Protein AF-A0A9D6UQK1-F1 (afdb_monomer)

Structure (mmCIF, N/CA/C/O backbone):
data_AF-A0A9D6UQK1-F1
#
_entry.id   AF-A0A9D6UQK1-F1
#
loop_
_atom_site.group_PDB
_atom_site.id
_atom_site.type_symbol
_atom_site.label_atom_id
_atom_site.label_alt_id
_atom_site.label_comp_id
_atom_site.label_asym_id
_atom_site.label_entity_id
_atom_site.label_seq_id
_atom_site.pdbx_PDB_ins_code
_atom_site.Cartn_x
_atom_site.Cartn_y
_atom_site.Cartn_z
_atom_site.occupancy
_atom_site.B_iso_or_equiv
_atom_site.auth_seq_id
_atom_site.auth_comp_id
_atom_site.auth_asym_id
_atom_site.auth_atom_id
_atom_site.pdbx_PDB_model_num
ATOM 1 N N . VAL A 1 1 ? -1.813 -15.113 12.990 1.00 77.75 1 VAL A N 1
ATOM 2 C CA . VAL A 1 1 ? -0.646 -15.645 13.745 1.00 77.75 1 VAL A CA 1
ATOM 3 C C . VAL A 1 1 ? 0.405 -14.552 13.849 1.00 77.75 1 VAL A C 1
ATOM 5 O O . VAL A 1 1 ? 0.570 -13.847 12.862 1.00 77.75 1 VAL A O 1
ATOM 8 N N . ARG A 1 2 ? 1.068 -14.372 14.998 1.00 84.00 2 ARG A N 1
ATOM 9 C CA . ARG A 1 2 ? 2.187 -13.427 15.163 1.00 84.00 2 ARG A CA 1
ATOM 10 C C . ARG A 1 2 ? 3.522 -14.175 15.070 1.00 84.00 2 ARG A C 1
ATOM 12 O O . ARG A 1 2 ? 3.623 -15.281 15.589 1.00 84.00 2 ARG A O 1
ATOM 19 N N . ALA A 1 3 ? 4.530 -13.586 14.431 1.00 78.94 3 ALA A N 1
ATOM 20 C CA . ALA A 1 3 ? 5.894 -14.111 14.452 1.00 78.94 3 ALA A CA 1
ATOM 21 C C . ALA A 1 3 ? 6.593 -13.734 15.771 1.00 78.94 3 ALA A C 1
ATOM 23 O O . ALA A 1 3 ? 6.816 -12.556 16.040 1.00 78.94 3 ALA A O 1
ATOM 24 N N . GLU A 1 4 ? 6.932 -14.726 16.597 1.00 81.81 4 GLU A N 1
ATOM 25 C CA . GLU A 1 4 ? 7.553 -14.505 17.916 1.00 81.81 4 GLU A CA 1
ATOM 26 C C . GLU A 1 4 ? 9.075 -14.304 17.852 1.00 81.81 4 GLU A C 1
ATOM 28 O O . GLU A 1 4 ? 9.658 -13.685 18.737 1.00 81.81 4 GLU A O 1
ATOM 33 N N . SER A 1 5 ? 9.729 -14.807 16.802 1.00 79.25 5 SER A N 1
ATOM 34 C CA . SER A 1 5 ? 11.185 -14.720 16.625 1.00 79.25 5 SER A CA 1
ATOM 35 C C . SER A 1 5 ? 11.669 -13.362 16.107 1.00 79.25 5 SER A C 1
ATOM 37 O O . SER A 1 5 ? 12.872 -13.098 16.125 1.00 79.25 5 SER A O 1
ATOM 39 N N . LEU A 1 6 ? 10.758 -12.508 15.636 1.00 83.19 6 LEU A N 1
ATOM 40 C CA . LEU A 1 6 ? 11.074 -11.183 15.119 1.00 83.19 6 LEU A CA 1
ATOM 41 C C . LEU A 1 6 ? 10.986 -10.154 16.249 1.00 83.19 6 LEU A C 1
ATOM 43 O O . LEU A 1 6 ? 9.919 -9.931 16.817 1.00 83.19 6 LEU A O 1
ATOM 47 N N . THR A 1 7 ? 12.119 -9.542 16.589 1.00 82.69 7 THR A N 1
ATOM 48 C CA . THR A 1 7 ? 12.226 -8.615 17.729 1.00 82.69 7 THR A CA 1
ATOM 49 C C . THR A 1 7 ? 12.264 -7.145 17.321 1.00 82.69 7 THR A C 1
ATOM 51 O O . THR A 1 7 ? 12.055 -6.276 18.162 1.00 82.69 7 THR A O 1
ATOM 54 N N . THR A 1 8 ? 12.531 -6.852 16.048 1.00 86.62 8 THR A N 1
ATOM 55 C CA . THR A 1 8 ? 12.672 -5.486 15.513 1.00 86.62 8 THR A CA 1
ATOM 56 C C . THR A 1 8 ? 11.340 -4.829 15.164 1.00 86.62 8 THR A C 1
ATOM 58 O O . THR A 1 8 ? 11.268 -3.607 15.085 1.00 86.62 8 THR A O 1
ATOM 61 N N . CYS A 1 9 ? 10.304 -5.631 14.933 1.00 93.25 9 CYS A N 1
ATOM 62 C CA . CYS A 1 9 ? 8.932 -5.210 14.677 1.00 93.25 9 CYS A CA 1
ATOM 63 C C . CYS A 1 9 ? 7.987 -6.383 14.976 1.00 93.25 9 CYS A C 1
ATOM 65 O O . CYS A 1 9 ? 8.437 -7.513 15.188 1.00 93.25 9 CYS A O 1
ATOM 67 N N . ALA A 1 10 ? 6.680 -6.141 14.989 1.00 95.56 10 ALA A N 1
ATOM 68 C CA . ALA A 1 10 ? 5.692 -7.208 15.068 1.00 95.56 10 ALA A CA 1
ATOM 69 C C . ALA A 1 10 ? 5.164 -7.543 13.669 1.00 95.56 10 ALA A C 1
ATOM 71 O O . ALA A 1 10 ? 4.803 -6.658 12.899 1.00 95.56 10 ALA A O 1
ATOM 72 N N . LEU A 1 11 ? 5.107 -8.835 13.344 1.00 96.38 11 LEU A N 1
ATOM 73 C CA . LEU A 1 11 ? 4.579 -9.330 12.075 1.00 96.38 11 LEU A CA 1
ATOM 74 C C . LEU A 1 11 ? 3.403 -10.266 12.342 1.00 96.38 11 LEU A C 1
ATOM 76 O O . LEU A 1 11 ? 3.539 -11.273 13.039 1.00 96.38 11 LEU A O 1
ATOM 80 N N . TYR A 1 12 ? 2.258 -9.932 11.764 1.00 95.94 12 TYR A N 1
ATOM 81 C CA . TYR A 1 12 ? 1.012 -10.675 11.837 1.00 95.94 12 TYR A CA 1
ATOM 82 C C . TYR A 1 12 ? 0.668 -11.225 10.455 1.00 95.94 12 TYR A C 1
ATOM 84 O O . TYR A 1 12 ? 0.769 -10.531 9.445 1.00 95.94 12 TYR A O 1
ATOM 92 N N . TRP A 1 13 ? 0.225 -12.475 10.416 1.00 93.56 13 TRP A N 1
ATOM 93 C CA . TRP A 1 13 ? -0.163 -13.165 9.192 1.00 93.56 13 TRP A CA 1
ATOM 94 C C . TRP A 1 13 ? -1.602 -13.662 9.269 1.00 93.56 13 TRP A C 1
ATOM 96 O O . TRP A 1 13 ? -2.000 -14.312 10.251 1.00 93.56 13 TRP A O 1
ATOM 106 N N . LEU A 1 14 ? -2.350 -13.367 8.207 1.00 92.81 14 LEU A N 1
ATOM 107 C CA . LEU A 1 14 ? -3.667 -13.911 7.917 1.00 92.81 14 LEU A CA 1
ATOM 108 C C . LEU A 1 14 ? -3.578 -14.791 6.653 1.00 92.81 14 LEU A C 1
ATOM 110 O O . LEU A 1 14 ? -3.447 -14.251 5.552 1.00 92.81 14 LEU A O 1
ATOM 114 N N . PRO A 1 15 ? -3.651 -16.126 6.777 1.00 90.56 15 PRO A N 1
ATOM 115 C CA . PRO A 1 15 ? -3.545 -17.026 5.629 1.00 90.56 15 PRO A CA 1
ATOM 116 C C . PRO A 1 15 ? -4.777 -16.916 4.734 1.00 90.56 15 PRO A C 1
ATOM 118 O O . PRO A 1 15 ? -5.883 -17.024 5.252 1.00 90.56 15 PRO A O 1
ATOM 121 N N . VAL A 1 16 ? -4.623 -16.800 3.414 1.00 91.50 16 VAL A N 1
ATOM 122 C CA . VAL A 1 16 ? -5.747 -16.867 2.456 1.00 91.50 16 VAL A CA 1
ATOM 123 C C . VAL A 1 16 ? -5.616 -18.102 1.571 1.00 91.50 16 VAL A C 1
ATOM 125 O O . VAL A 1 16 ? -4.525 -18.625 1.362 1.00 91.50 16 VAL A O 1
ATOM 128 N N . SER A 1 17 ? -6.729 -18.594 1.034 1.00 89.69 17 SER A N 1
ATOM 129 C CA . SER A 1 17 ? -6.721 -19.807 0.213 1.00 89.69 17 SER A CA 1
ATOM 130 C C . SER A 1 17 ? -5.930 -19.671 -1.096 1.00 89.69 17 SER A C 1
ATOM 132 O O . SER A 1 17 ? -5.263 -20.625 -1.495 1.00 89.69 17 SER A O 1
ATOM 134 N N . ALA A 1 18 ? -6.029 -18.517 -1.758 1.00 92.38 18 ALA A N 1
ATOM 135 C CA . ALA A 1 18 ? -5.284 -18.106 -2.948 1.00 92.38 18 ALA A CA 1
ATOM 136 C C . ALA A 1 18 ? -5.576 -16.622 -3.236 1.00 92.38 18 ALA A C 1
ATOM 138 O O . ALA A 1 18 ? -6.452 -16.031 -2.602 1.00 92.38 18 ALA A O 1
ATOM 139 N N . PHE A 1 19 ? -4.900 -16.049 -4.233 1.00 92.75 19 PHE A N 1
ATOM 140 C CA . PHE A 1 19 ? -5.332 -14.813 -4.885 1.00 92.75 19 PHE A CA 1
ATOM 141 C C . PHE A 1 19 ? -5.811 -15.117 -6.316 1.00 92.75 19 PHE A C 1
ATOM 143 O O . PHE A 1 19 ? -5.144 -15.880 -7.017 1.00 92.75 19 PHE A O 1
ATOM 150 N N . PRO A 1 20 ? -6.949 -14.556 -6.764 1.00 94.75 20 PRO A N 1
ATOM 151 C CA . PRO A 1 20 ? -7.910 -13.774 -5.985 1.00 94.75 20 PRO A CA 1
ATOM 152 C C . PRO A 1 20 ? -8.557 -14.579 -4.844 1.00 94.75 20 PRO A C 1
ATOM 154 O O . PRO A 1 20 ? -8.915 -15.744 -5.022 1.00 94.75 20 PRO A O 1
ATOM 157 N N . SER A 1 21 ? -8.715 -13.961 -3.674 1.00 94.19 21 SER A N 1
ATOM 158 C CA . SER A 1 21 ? -9.248 -14.619 -2.481 1.00 94.19 21 SER A CA 1
ATOM 159 C C . SER A 1 21 ? -10.761 -14.799 -2.554 1.00 94.19 21 SER A C 1
ATOM 161 O O . SER A 1 21 ? -11.477 -14.108 -3.293 1.00 94.19 21 SER A O 1
ATOM 163 N N . ARG A 1 22 ? -11.271 -15.776 -1.797 1.00 94.31 22 ARG A N 1
ATOM 164 C CA . ARG A 1 22 ? -12.700 -16.117 -1.781 1.00 94.31 22 ARG A CA 1
ATOM 165 C C . ARG A 1 22 ? -13.505 -14.961 -1.199 1.00 94.31 22 ARG A C 1
ATOM 167 O O . ARG A 1 22 ? -13.030 -14.255 -0.316 1.00 94.31 22 ARG A O 1
ATOM 174 N N . SER A 1 23 ? -14.768 -14.822 -1.613 1.00 93.38 23 SER A N 1
ATOM 175 C CA . SER A 1 23 ? -15.624 -13.723 -1.129 1.00 93.38 23 SER A CA 1
ATOM 176 C C . SER A 1 23 ? -15.666 -13.636 0.395 1.00 93.38 23 SER A C 1
ATOM 178 O O . SER A 1 23 ? -15.479 -12.556 0.932 1.00 93.38 23 SER A O 1
ATOM 180 N N . GLN A 1 24 ? -15.810 -14.767 1.092 1.00 93.12 24 GLN A N 1
ATOM 181 C CA . GLN A 1 24 ? -15.851 -14.782 2.558 1.00 93.12 24 GLN A CA 1
ATOM 182 C C . GLN A 1 24 ? -14.534 -14.305 3.194 1.00 93.12 24 GLN A C 1
ATOM 184 O O . GLN A 1 24 ? -14.566 -13.614 4.207 1.00 93.12 24 GLN A O 1
ATOM 189 N N . GLU A 1 25 ? -13.382 -14.633 2.595 1.00 94.81 25 GLU A N 1
ATOM 190 C CA . GLU A 1 25 ? -12.067 -14.173 3.070 1.00 94.81 25 GLU A CA 1
ATOM 191 C C . GLU A 1 25 ? -11.951 -12.655 2.886 1.00 94.81 25 GLU A C 1
ATOM 193 O O . GLU A 1 25 ? -11.553 -11.948 3.811 1.00 94.81 25 GLU A O 1
ATOM 198 N N . ARG A 1 26 ? -12.386 -12.139 1.728 1.00 95.06 26 ARG A N 1
ATOM 199 C CA . ARG A 1 26 ? -12.431 -10.696 1.445 1.00 95.06 26 ARG A CA 1
ATOM 200 C C . ARG A 1 26 ? -13.377 -9.948 2.370 1.00 95.06 26 ARG A C 1
ATOM 202 O O . ARG A 1 26 ? -13.035 -8.875 2.852 1.00 95.06 26 ARG A O 1
ATOM 209 N N . ASP A 1 27 ? -14.567 -10.491 2.600 1.00 95.19 27 ASP A N 1
ATOM 210 C CA . ASP A 1 27 ? -15.590 -9.866 3.434 1.00 95.19 27 ASP A CA 1
ATOM 211 C C . ASP A 1 27 ? -15.122 -9.778 4.889 1.00 95.19 27 ASP A C 1
ATOM 213 O O . ASP A 1 27 ? -15.251 -8.720 5.510 1.00 95.19 27 ASP A O 1
ATOM 217 N N . TRP A 1 28 ? -14.500 -10.847 5.396 1.00 96.19 28 TRP A N 1
ATOM 218 C CA . TRP A 1 28 ? -13.895 -10.854 6.723 1.00 96.19 28 TRP A CA 1
ATOM 219 C C . TRP A 1 28 ? -12.724 -9.872 6.820 1.00 96.19 28 TRP A C 1
ATOM 221 O O . TRP A 1 28 ? -12.697 -9.039 7.724 1.00 96.19 28 TRP A O 1
ATOM 231 N N . LEU A 1 29 ? -11.788 -9.908 5.864 1.00 96.50 29 LEU A N 1
ATOM 232 C CA . LEU A 1 29 ? -10.625 -9.018 5.857 1.00 96.50 29 LEU A CA 1
ATOM 233 C C . LEU A 1 29 ? -11.049 -7.550 5.781 1.00 96.50 29 LEU A C 1
ATOM 235 O O . LEU A 1 29 ? -10.502 -6.708 6.486 1.00 96.50 29 LEU A O 1
ATOM 239 N N . ARG A 1 30 ? -12.072 -7.237 4.985 1.00 96.94 30 ARG A N 1
ATOM 240 C CA . ARG A 1 30 ? -12.639 -5.891 4.907 1.00 96.94 30 ARG A CA 1
ATOM 241 C C . ARG A 1 30 ? -13.236 -5.454 6.243 1.00 96.94 30 ARG A C 1
ATOM 243 O O . ARG A 1 30 ? -12.990 -4.329 6.665 1.00 96.94 30 ARG A O 1
ATOM 250 N N . ALA A 1 31 ? -13.981 -6.327 6.923 1.00 97.19 31 ALA A N 1
ATOM 251 C CA . ALA A 1 31 ? -14.528 -6.031 8.247 1.00 97.19 31 ALA A CA 1
ATOM 252 C C . ALA A 1 31 ? -13.416 -5.782 9.281 1.00 97.19 31 ALA A C 1
ATOM 254 O O . ALA A 1 31 ? -13.476 -4.798 10.022 1.00 97.19 31 ALA A O 1
ATOM 255 N N . PHE A 1 32 ? -12.369 -6.612 9.271 1.00 97.62 32 PHE A N 1
ATOM 256 C CA . PHE A 1 32 ? -11.174 -6.427 10.093 1.00 97.62 32 PHE A CA 1
ATOM 257 C C . PHE A 1 32 ? -10.491 -5.084 9.824 1.00 97.62 32 PHE A C 1
ATOM 259 O O . PHE A 1 32 ? -10.277 -4.311 10.756 1.00 97.62 32 PHE A O 1
ATOM 266 N N . LEU A 1 33 ? -10.212 -4.764 8.558 1.00 97.69 33 LEU A N 1
ATOM 267 C CA . LEU A 1 33 ? -9.574 -3.506 8.172 1.00 97.69 33 LEU A CA 1
ATOM 268 C C . LEU A 1 33 ? -10.411 -2.295 8.577 1.00 97.69 33 LEU A C 1
ATOM 270 O O . LEU A 1 33 ? -9.870 -1.309 9.060 1.00 97.69 33 LEU A O 1
ATOM 274 N N . TYR A 1 34 ? -11.735 -2.366 8.438 1.00 97.19 34 TYR A N 1
ATOM 275 C CA . TYR A 1 34 ? -12.604 -1.257 8.820 1.00 97.19 34 TYR A CA 1
ATOM 276 C C . TYR A 1 34 ? -12.563 -1.013 10.325 1.00 97.19 34 TYR A C 1
ATOM 278 O O . TYR A 1 34 ? -12.437 0.137 10.738 1.00 97.19 34 TYR A O 1
ATOM 286 N N . ALA A 1 35 ? -12.621 -2.072 11.133 1.00 96.94 35 ALA A N 1
ATOM 287 C CA . ALA A 1 35 ? -12.475 -1.966 12.580 1.00 96.94 35 ALA A CA 1
ATOM 288 C C . ALA A 1 35 ? -11.080 -1.454 12.979 1.00 96.94 35 ALA A C 1
ATOM 290 O O . ALA A 1 35 ? -10.971 -0.617 13.875 1.00 96.94 35 ALA A O 1
ATOM 291 N N . LEU A 1 36 ? -10.032 -1.895 12.276 1.00 97.06 36 LEU A N 1
ATOM 292 C CA . LEU A 1 36 ? -8.670 -1.407 12.471 1.00 97.06 36 LEU A CA 1
ATOM 293 C C . LEU A 1 36 ? -8.570 0.095 12.183 1.00 97.06 36 LEU A C 1
ATOM 295 O O . LEU A 1 36 ? -8.040 0.833 13.006 1.00 97.06 36 LEU A O 1
ATOM 299 N N . PHE A 1 37 ? -9.135 0.579 11.074 1.00 96.31 37 PHE A N 1
ATOM 300 C CA . PHE A 1 37 ? -9.115 2.009 10.753 1.00 96.31 37 PHE A CA 1
ATOM 301 C C . PHE A 1 37 ? -9.805 2.848 11.824 1.00 96.31 37 PHE A C 1
ATOM 303 O O . PHE A 1 37 ? -9.307 3.914 12.164 1.00 96.31 37 PHE A O 1
ATOM 310 N N . GLU A 1 38 ? -10.920 2.378 12.391 1.00 95.19 38 GLU A N 1
ATOM 311 C CA . GLU A 1 38 ? -11.582 3.104 13.480 1.00 95.19 38 GLU A CA 1
ATOM 312 C C . GLU A 1 38 ? -10.704 3.206 14.737 1.00 95.19 38 GLU A C 1
ATOM 314 O O . GLU A 1 38 ? -10.758 4.224 15.421 1.00 95.19 38 GLU A O 1
ATOM 319 N N . LYS A 1 39 ? -9.866 2.201 15.027 1.00 95.19 39 LYS A N 1
ATOM 320 C CA . LYS A 1 39 ? -8.891 2.274 16.128 1.00 95.19 39 LYS A CA 1
ATOM 321 C C . LYS A 1 39 ? -7.762 3.257 15.825 1.00 95.19 39 LYS A C 1
ATOM 323 O O . LYS A 1 39 ? -7.443 4.084 16.670 1.00 95.19 39 LYS A O 1
ATOM 328 N N . LEU A 1 40 ? -7.225 3.213 14.608 1.00 94.50 40 LEU A N 1
ATOM 329 C CA . LEU A 1 40 ? -6.096 4.045 14.179 1.00 94.50 40 LEU A CA 1
ATOM 330 C C . LEU A 1 40 ? -6.443 5.536 14.029 1.00 94.50 40 LEU A C 1
ATOM 332 O O . LEU A 1 40 ? -5.555 6.383 14.093 1.00 94.50 40 LEU A O 1
ATOM 336 N N . LYS A 1 41 ? -7.729 5.881 13.880 1.00 92.00 41 LYS A N 1
ATOM 337 C CA . LYS A 1 41 ? -8.187 7.280 13.829 1.00 92.00 41 LYS A CA 1
ATOM 338 C C . LYS A 1 41 ? -7.813 8.090 15.069 1.00 92.00 41 LYS A C 1
ATOM 340 O O . LYS A 1 41 ? -7.609 9.292 14.936 1.00 92.00 41 LYS A O 1
ATOM 345 N N . ALA A 1 42 ? -7.760 7.462 16.247 1.00 90.19 42 ALA A N 1
ATOM 346 C CA . ALA A 1 42 ? -7.415 8.153 17.491 1.00 90.19 42 ALA A CA 1
ATOM 347 C C . ALA A 1 42 ? -5.993 8.739 17.453 1.00 90.19 42 ALA A C 1
ATOM 349 O O . ALA A 1 42 ? -5.759 9.797 18.030 1.00 90.19 42 ALA A O 1
ATOM 350 N N . ASP A 1 43 ? -5.096 8.091 16.708 1.00 90.94 43 ASP A N 1
ATOM 351 C CA . ASP A 1 43 ? -3.696 8.486 16.540 1.00 90.94 43 ASP A CA 1
ATOM 352 C C . ASP A 1 43 ? -3.459 9.287 15.246 1.00 90.94 43 ASP A C 1
ATOM 354 O O . ASP A 1 43 ? -2.318 9.487 14.831 1.00 90.94 43 ASP A O 1
ATOM 358 N N . GLU A 1 44 ? -4.536 9.711 14.569 1.00 91.00 44 GLU A N 1
ATOM 359 C CA . GLU A 1 44 ? -4.498 10.399 13.269 1.00 91.00 44 GLU A CA 1
ATOM 360 C C . GLU A 1 44 ? -3.711 9.628 12.190 1.00 91.00 44 GLU A C 1
ATOM 362 O O . GLU A 1 44 ? -3.184 10.205 11.236 1.00 91.00 44 GLU A O 1
ATOM 367 N N . ILE A 1 45 ? -3.641 8.301 12.325 1.00 93.00 45 ILE A N 1
ATOM 368 C CA . ILE A 1 45 ? -2.958 7.427 11.376 1.00 93.00 45 ILE A CA 1
ATOM 369 C C . ILE A 1 45 ? -3.866 7.201 10.170 1.00 93.00 45 ILE A C 1
ATOM 371 O O . ILE A 1 45 ? -4.996 6.715 10.285 1.00 93.00 45 ILE A O 1
ATOM 375 N N . MET A 1 46 ? -3.354 7.535 8.988 1.00 88.94 46 MET A N 1
ATOM 376 C CA . MET A 1 46 ? -4.149 7.589 7.771 1.00 88.94 46 MET A CA 1
ATOM 377 C C . MET A 1 46 ? -3.757 6.467 6.800 1.00 88.94 46 MET A C 1
ATOM 379 O O . MET A 1 46 ? -2.673 6.516 6.223 1.00 88.94 46 MET A O 1
ATOM 383 N N . PRO A 1 47 ? -4.632 5.483 6.537 1.00 95.38 47 PRO A N 1
ATOM 384 C CA . PRO A 1 47 ? -4.358 4.438 5.555 1.00 95.38 47 PRO A CA 1
ATOM 385 C C . PRO A 1 47 ? -4.246 5.002 4.130 1.00 95.38 47 PRO A C 1
ATOM 387 O O . PRO A 1 47 ? -5.133 5.705 3.653 1.00 95.38 47 PRO A O 1
ATOM 390 N N . GLN A 1 48 ? -3.177 4.636 3.429 1.00 96.56 48 GLN A N 1
ATOM 391 C CA . GLN A 1 48 ? -2.891 4.964 2.035 1.00 96.56 48 GLN A CA 1
ATOM 392 C C . GLN A 1 48 ? -2.820 3.679 1.219 1.00 96.56 48 GLN A C 1
ATOM 394 O O . GLN A 1 48 ? -2.039 2.785 1.539 1.00 96.56 48 GLN A O 1
ATOM 399 N N . CYS A 1 49 ? -3.646 3.580 0.177 1.00 97.75 49 CYS A N 1
ATOM 400 C CA . CYS A 1 49 ? -3.792 2.362 -0.617 1.00 97.75 49 CYS A CA 1
ATOM 401 C C . CYS A 1 49 ? -2.978 2.429 -1.908 1.00 97.75 49 CYS A C 1
ATOM 403 O O . CYS A 1 49 ? -3.020 3.424 -2.635 1.00 97.75 49 CYS A O 1
ATOM 405 N N . PHE A 1 50 ? -2.302 1.331 -2.221 1.00 98.00 50 PHE A N 1
ATOM 406 C CA . PHE A 1 50 ? -1.508 1.158 -3.425 1.00 98.00 50 PHE A CA 1
ATOM 407 C C . PHE A 1 50 ? -1.888 -0.145 -4.114 1.00 98.00 50 PHE A C 1
ATOM 409 O O . PHE A 1 50 ? -2.162 -1.138 -3.446 1.00 98.00 50 PHE A O 1
ATOM 416 N N . MET A 1 51 ? -1.879 -0.153 -5.442 1.00 97.12 51 MET A N 1
ATOM 417 C CA . MET A 1 51 ? -2.235 -1.324 -6.234 1.00 97.12 51 MET A CA 1
ATOM 418 C C . MET A 1 51 ? -1.170 -1.612 -7.287 1.00 97.12 51 MET A C 1
ATOM 420 O O . MET A 1 51 ? -0.811 -0.737 -8.077 1.00 97.12 51 MET A O 1
ATOM 424 N N . GLU A 1 52 ? -0.688 -2.848 -7.323 1.00 96.00 52 GLU A N 1
ATOM 425 C CA . GLU A 1 52 ? 0.241 -3.321 -8.346 1.00 96.00 52 GLU A CA 1
ATOM 426 C C . GLU A 1 52 ? -0.422 -3.337 -9.730 1.00 96.00 52 GLU A C 1
ATOM 428 O O . GLU A 1 52 ? -1.477 -3.946 -9.931 1.00 96.00 52 GLU A O 1
ATOM 433 N N . TYR A 1 53 ? 0.245 -2.728 -10.713 1.00 94.75 53 TYR A N 1
ATOM 434 C CA . TYR A 1 53 ? -0.237 -2.638 -12.094 1.00 94.75 53 TYR A CA 1
ATOM 435 C C . TYR A 1 53 ? -0.524 -4.021 -12.683 1.00 94.75 53 TYR A C 1
ATOM 437 O O . TYR A 1 53 ? -1.560 -4.246 -13.306 1.00 94.75 53 TYR A O 1
ATOM 445 N N . HIS A 1 54 ? 0.382 -4.973 -12.453 1.00 93.06 54 HIS A N 1
ATOM 446 C CA . HIS A 1 54 ? 0.249 -6.331 -12.969 1.00 93.06 54 HIS A CA 1
ATOM 447 C C . HIS A 1 54 ? -1.056 -7.004 -12.507 1.00 93.06 54 HIS A C 1
ATOM 449 O O . HIS A 1 54 ? -1.772 -7.582 -13.322 1.00 93.06 54 HIS A O 1
ATOM 455 N N . HIS A 1 55 ? -1.416 -6.853 -11.229 1.00 92.69 55 HIS A N 1
ATOM 456 C CA . HIS A 1 55 ? -2.634 -7.442 -10.667 1.00 92.69 55 HIS A CA 1
ATOM 457 C C . HIS A 1 55 ? -3.906 -6.761 -11.177 1.00 92.69 55 HIS A C 1
ATOM 459 O O . HIS A 1 55 ? -4.914 -7.438 -11.382 1.00 92.69 55 HIS A O 1
ATOM 465 N N . ILE A 1 56 ? -3.855 -5.451 -11.454 1.00 92.75 56 ILE A N 1
ATOM 466 C CA . ILE A 1 56 ? -4.954 -4.758 -12.139 1.00 92.75 56 ILE A CA 1
ATOM 467 C C . ILE A 1 56 ? -5.207 -5.416 -13.492 1.00 92.75 56 ILE A C 1
ATOM 469 O O . ILE A 1 56 ? -6.327 -5.836 -13.770 1.00 92.75 56 ILE A O 1
ATOM 473 N N . HIS A 1 57 ? -4.165 -5.564 -14.311 1.00 90.50 57 HIS A N 1
ATOM 474 C CA . HIS A 1 57 ? -4.298 -6.140 -15.649 1.00 90.50 57 HIS A CA 1
ATOM 475 C C . HIS A 1 57 ? -4.778 -7.592 -15.645 1.00 90.50 57 HIS A C 1
ATOM 477 O O . HIS A 1 57 ? -5.551 -7.972 -16.520 1.00 90.50 57 HIS A O 1
ATOM 483 N N . LEU A 1 58 ? -4.351 -8.390 -14.665 1.00 90.75 58 LEU A N 1
ATOM 484 C CA . LEU A 1 58 ? -4.748 -9.792 -14.572 1.00 90.75 58 LEU A CA 1
ATOM 485 C C . LEU A 1 58 ? -6.180 -10.004 -14.075 1.00 90.75 58 LEU A C 1
ATOM 487 O O . LEU A 1 58 ? -6.822 -10.968 -14.492 1.00 90.75 58 LEU A O 1
ATOM 491 N N . HIS A 1 59 ? -6.670 -9.169 -13.156 1.00 92.25 59 HIS A N 1
ATOM 492 C CA . HIS A 1 59 ? -7.866 -9.519 -12.382 1.00 92.25 59 HIS A CA 1
ATOM 493 C C . HIS A 1 59 ? -8.987 -8.484 -12.410 1.00 92.25 59 HIS A C 1
ATOM 495 O O . HIS A 1 59 ? -10.145 -8.857 -12.224 1.00 92.25 59 HIS A O 1
ATOM 501 N N . CYS A 1 60 ? -8.683 -7.201 -12.615 1.00 91.75 60 CYS A N 1
ATOM 502 C CA . CYS A 1 60 ? -9.673 -6.137 -12.436 1.00 91.75 60 CYS A CA 1
ATOM 503 C C . CYS A 1 60 ? -9.481 -4.932 -13.370 1.00 91.75 60 CYS A C 1
ATOM 505 O O . CYS A 1 60 ? -9.862 -3.817 -13.016 1.00 91.75 60 CYS A O 1
ATOM 507 N N . HIS A 1 61 ? -8.936 -5.149 -14.573 1.00 93.94 61 HIS A N 1
ATOM 508 C CA . HIS A 1 61 ? -8.603 -4.084 -15.522 1.00 93.94 61 HIS A CA 1
ATOM 509 C C . HIS A 1 61 ? -9.811 -3.206 -15.864 1.00 93.94 61 HIS A C 1
ATOM 511 O O . HIS A 1 61 ? -9.776 -2.001 -15.629 1.00 93.94 61 HIS A O 1
ATOM 517 N N . ASP A 1 62 ? -10.902 -3.809 -16.342 1.00 94.88 62 ASP A N 1
ATOM 518 C CA . ASP A 1 62 ? -12.091 -3.068 -16.778 1.00 94.88 62 ASP A CA 1
ATOM 519 C C . ASP A 1 62 ? -12.710 -2.256 -15.636 1.00 94.88 62 ASP A C 1
ATOM 521 O O . ASP A 1 62 ? -13.060 -1.089 -15.814 1.00 94.88 62 ASP A O 1
ATOM 525 N N . LEU A 1 63 ? -12.783 -2.852 -14.442 1.00 93.81 63 LEU A N 1
ATOM 526 C CA . LEU A 1 63 ? -13.267 -2.179 -13.238 1.00 93.81 63 LEU A CA 1
ATOM 527 C C . LEU A 1 63 ? -12.362 -0.999 -12.865 1.00 93.81 63 LEU A C 1
ATOM 529 O O . LEU A 1 63 ? -12.853 0.093 -12.590 1.00 93.81 63 LEU A O 1
ATOM 533 N N . PHE A 1 64 ? -11.041 -1.185 -12.898 1.00 94.62 64 PHE A N 1
ATOM 534 C CA . PHE A 1 64 ? -10.089 -0.117 -12.605 1.00 94.62 64 PHE A CA 1
ATOM 535 C C . PHE A 1 64 ? -10.199 1.036 -13.609 1.00 94.62 64 PHE A C 1
ATOM 537 O O . PHE A 1 64 ? -10.216 2.194 -13.200 1.00 94.62 64 PHE A O 1
ATOM 544 N N . ILE A 1 65 ? -10.346 0.745 -14.907 1.00 94.00 65 ILE A N 1
ATOM 545 C CA . ILE A 1 65 ? -10.540 1.769 -15.944 1.00 94.00 65 ILE A CA 1
ATOM 546 C C . ILE A 1 65 ? -11.845 2.537 -15.722 1.00 94.00 65 ILE A C 1
ATOM 548 O O . ILE A 1 65 ? -11.820 3.769 -15.712 1.00 94.00 65 ILE A O 1
ATOM 552 N N . GLN A 1 66 ? -12.956 1.841 -15.462 1.00 94.25 66 GLN A N 1
ATOM 553 C CA . GLN A 1 66 ? -14.255 2.461 -15.162 1.00 94.25 66 GLN A CA 1
ATOM 554 C C . GLN A 1 66 ? -14.203 3.391 -13.945 1.00 94.25 66 GLN A C 1
ATOM 556 O O . GLN A 1 66 ? -14.912 4.393 -13.904 1.00 94.25 66 GLN A O 1
ATOM 561 N N . ARG A 1 67 ? -13.353 3.078 -12.962 1.00 92.44 67 ARG A N 1
ATOM 562 C CA . ARG A 1 67 ? -13.179 3.860 -11.732 1.00 92.44 67 ARG A CA 1
ATOM 563 C C . ARG A 1 67 ? -12.035 4.863 -11.790 1.00 92.44 67 ARG A C 1
ATOM 565 O O . ARG A 1 67 ? -11.890 5.657 -10.870 1.00 92.44 67 ARG A O 1
ATOM 572 N N . SER A 1 68 ? -11.212 4.840 -12.834 1.00 90.12 68 SER A N 1
ATOM 573 C CA . SER A 1 68 ? -9.928 5.551 -12.860 1.00 90.12 68 SER A CA 1
ATOM 574 C C . SER A 1 68 ? -10.065 7.063 -12.661 1.00 90.12 68 SER A C 1
ATOM 576 O O . SER A 1 68 ? -9.235 7.654 -11.973 1.00 90.12 68 SER A O 1
ATOM 578 N N . LEU A 1 69 ? -11.133 7.678 -13.179 1.00 86.94 69 LEU A N 1
ATOM 579 C CA . LEU A 1 69 ? -11.433 9.095 -12.953 1.00 86.94 69 LEU A CA 1
ATOM 580 C C . LEU A 1 69 ? -11.705 9.376 -11.466 1.00 86.94 69 LEU A C 1
ATOM 582 O O . LEU A 1 69 ? -11.049 10.233 -10.871 1.00 86.94 69 LEU A O 1
ATOM 586 N N . ASP A 1 70 ? -12.582 8.583 -10.844 1.00 87.31 70 ASP A N 1
ATOM 587 C CA . ASP A 1 70 ? -12.941 8.704 -9.425 1.00 87.31 70 ASP A CA 1
ATOM 588 C C . ASP A 1 70 ? -11.760 8.398 -8.495 1.00 87.31 70 ASP A C 1
ATOM 590 O O . ASP A 1 70 ? -11.646 8.968 -7.406 1.00 87.31 70 ASP A O 1
ATOM 594 N N . LEU A 1 71 ? -10.898 7.460 -8.892 1.00 90.12 71 LEU A N 1
ATOM 595 C CA . LEU A 1 71 ? -9.721 7.044 -8.133 1.00 90.12 71 LEU A CA 1
ATOM 596 C C . LEU A 1 71 ? -8.565 8.034 -8.272 1.00 90.12 71 LEU A C 1
ATOM 598 O O . LEU A 1 71 ? -7.792 8.180 -7.327 1.00 90.12 71 LEU A O 1
ATOM 602 N N . SER A 1 72 ? -8.451 8.705 -9.425 1.00 91.06 72 SER A N 1
ATOM 603 C CA . SER A 1 72 ? -7.331 9.586 -9.772 1.00 91.06 72 SER A CA 1
ATOM 604 C C . SER A 1 72 ? -5.961 8.974 -9.419 1.00 91.06 72 SER A C 1
ATOM 606 O O . SER A 1 72 ? -5.211 9.561 -8.629 1.00 91.06 72 SER A O 1
ATOM 608 N N . PRO A 1 73 ? -5.641 7.775 -9.942 1.00 95.06 73 PRO A N 1
ATOM 609 C CA . PRO A 1 73 ? -4.458 7.031 -9.540 1.00 95.06 73 PRO A CA 1
ATOM 610 C C . PRO A 1 73 ? -3.172 7.764 -9.933 1.00 95.06 73 PRO A C 1
ATOM 612 O O . PRO A 1 73 ? -3.036 8.262 -11.051 1.00 95.06 73 PRO A O 1
ATOM 615 N N . ILE A 1 74 ? -2.194 7.774 -9.030 1.00 95.81 74 ILE A N 1
ATOM 616 C CA . ILE A 1 74 ? -0.863 8.330 -9.275 1.00 95.81 74 ILE A CA 1
ATOM 617 C C . ILE A 1 74 ? 0.100 7.181 -9.531 1.00 95.81 74 ILE A C 1
ATOM 619 O O . ILE A 1 74 ? 0.324 6.337 -8.664 1.00 95.81 74 ILE A O 1
ATOM 623 N N . PHE A 1 75 ? 0.670 7.149 -10.730 1.00 95.62 75 PHE A N 1
ATOM 624 C CA . PHE A 1 75 ? 1.650 6.140 -11.113 1.00 95.62 75 PHE A CA 1
ATOM 625 C C . PHE A 1 75 ? 2.959 6.296 -10.328 1.00 95.62 75 PHE A C 1
ATOM 627 O O . PHE A 1 75 ? 3.461 7.408 -10.155 1.00 95.62 75 PHE A O 1
ATOM 634 N N . SER A 1 76 ? 3.539 5.170 -9.916 1.00 96.38 76 SER A N 1
ATOM 635 C CA . SER A 1 76 ? 4.930 5.088 -9.478 1.00 96.38 76 SER A CA 1
ATOM 636 C C . SER A 1 76 ? 5.483 3.668 -9.636 1.00 96.38 76 SER A C 1
ATOM 638 O O . SER A 1 76 ? 4.822 2.771 -10.160 1.00 96.38 76 SER A O 1
ATOM 640 N N . PHE A 1 77 ? 6.700 3.445 -9.147 1.00 96.69 77 PHE A N 1
ATOM 641 C CA . PHE A 1 77 ? 7.307 2.123 -9.075 1.00 96.69 77 PHE A CA 1
ATOM 642 C C . PHE A 1 77 ? 7.172 1.506 -7.686 1.00 96.69 77 PHE A C 1
ATOM 644 O O . PHE A 1 77 ? 7.267 2.180 -6.656 1.00 96.69 77 PHE A O 1
ATOM 651 N N . SER A 1 78 ? 7.005 0.194 -7.687 1.00 96.62 78 SER A N 1
ATOM 652 C CA . SER A 1 78 ? 7.116 -0.674 -6.533 1.00 96.62 78 SER A CA 1
ATOM 653 C C . SER A 1 78 ? 8.343 -1.570 -6.664 1.00 96.62 78 SER A C 1
ATOM 655 O O . SER A 1 78 ? 8.849 -1.828 -7.759 1.00 96.62 78 SER A O 1
ATOM 657 N N . ARG A 1 79 ? 8.891 -2.014 -5.534 1.00 95.56 79 ARG A N 1
ATOM 658 C CA . ARG A 1 79 ? 10.205 -2.654 -5.514 1.00 95.56 79 ARG A CA 1
ATOM 659 C C . ARG A 1 79 ? 10.263 -3.766 -4.476 1.00 95.56 79 ARG A C 1
ATOM 661 O O . ARG A 1 79 ? 10.051 -3.524 -3.293 1.00 95.56 79 ARG A O 1
ATOM 668 N N . VAL A 1 80 ? 10.582 -4.976 -4.938 1.00 94.81 80 VAL A N 1
ATOM 669 C CA . VAL A 1 80 ? 11.139 -6.019 -4.054 1.00 94.81 80 VAL A CA 1
ATOM 670 C C . VAL A 1 80 ? 12.532 -5.547 -3.656 1.00 94.81 80 VAL A C 1
ATOM 672 O O . VAL A 1 80 ? 13.233 -5.079 -4.560 1.00 94.81 80 VAL A O 1
ATOM 675 N N . PRO A 1 81 ? 12.943 -5.624 -2.379 1.00 93.38 81 PRO A N 1
ATOM 676 C CA . PRO A 1 81 ? 14.193 -5.043 -1.911 1.00 93.38 81 PRO A CA 1
ATOM 677 C C . PRO A 1 81 ? 15.354 -5.195 -2.891 1.00 93.38 81 PRO A C 1
ATOM 679 O O . PRO A 1 81 ? 15.686 -6.286 -3.348 1.00 93.38 81 PRO A O 1
ATOM 682 N N . TRP A 1 82 ? 15.936 -4.052 -3.253 1.00 94.25 82 TRP A N 1
ATOM 683 C CA . TRP A 1 82 ? 17.148 -3.951 -4.071 1.00 94.25 82 TRP A CA 1
ATOM 684 C C . TRP A 1 82 ? 17.034 -4.428 -5.524 1.00 94.25 82 TRP A C 1
ATOM 686 O O . TRP A 1 82 ? 17.974 -4.214 -6.290 1.00 94.25 82 TRP A O 1
ATOM 696 N N . ALA A 1 83 ? 15.873 -4.922 -5.964 1.00 93.69 83 ALA A N 1
ATOM 697 C CA . ALA A 1 83 ? 15.630 -5.285 -7.359 1.00 93.69 83 ALA A CA 1
ATOM 698 C C . ALA A 1 83 ? 15.932 -4.112 -8.317 1.00 93.69 83 ALA A C 1
ATOM 700 O O . ALA A 1 83 ? 15.754 -2.946 -7.942 1.00 93.69 83 ALA A O 1
ATOM 701 N N . PRO A 1 84 ? 16.402 -4.368 -9.548 1.00 91.38 84 PRO A N 1
ATOM 702 C CA . PRO A 1 84 ? 16.624 -3.301 -10.517 1.00 91.38 84 PRO A CA 1
ATOM 703 C C . PRO A 1 84 ? 15.307 -2.594 -10.867 1.00 91.38 84 PRO A C 1
ATOM 705 O O . PRO A 1 84 ? 14.224 -3.166 -10.744 1.00 91.38 84 PRO A O 1
ATOM 708 N N . MET A 1 85 ? 15.405 -1.339 -11.308 1.00 89.50 85 MET A N 1
ATOM 709 C CA . MET A 1 85 ? 14.252 -0.634 -11.867 1.00 89.50 85 MET A CA 1
ATOM 710 C C . MET A 1 85 ? 13.815 -1.340 -13.149 1.00 89.50 85 MET A C 1
ATOM 712 O O . MET A 1 85 ? 14.660 -1.767 -13.940 1.00 89.50 85 MET A O 1
ATOM 716 N N . VAL A 1 86 ? 12.503 -1.431 -13.362 1.00 87.00 86 VAL A N 1
ATOM 717 C CA . VAL A 1 86 ? 11.945 -1.945 -14.614 1.00 87.00 86 VAL A CA 1
ATOM 718 C C . VAL A 1 86 ? 12.454 -1.087 -15.766 1.00 87.00 86 VAL A C 1
ATOM 720 O O . VAL A 1 86 ? 12.295 0.134 -15.757 1.00 87.00 86 VAL A O 1
ATOM 723 N N . ALA A 1 87 ? 13.088 -1.724 -16.744 1.00 85.06 87 ALA A N 1
ATOM 724 C CA . ALA A 1 87 ? 13.589 -1.056 -17.931 1.00 85.06 87 ALA A CA 1
ATOM 725 C C . ALA A 1 87 ? 12.628 -1.285 -19.107 1.00 85.06 87 ALA A C 1
ATOM 727 O O . ALA A 1 87 ? 12.034 -2.361 -19.208 1.00 85.06 87 ALA A O 1
ATOM 728 N N . PRO A 1 88 ? 12.479 -0.304 -20.014 1.00 85.06 88 PRO A N 1
ATOM 729 C CA . PRO A 1 88 ? 11.822 -0.559 -21.287 1.00 85.06 88 PRO A CA 1
ATOM 730 C C . PRO A 1 88 ? 12.588 -1.644 -22.067 1.00 85.06 88 PRO A C 1
ATOM 732 O O . PRO A 1 88 ? 13.809 -1.756 -21.903 1.00 85.06 88 PRO A O 1
ATOM 735 N N . PRO A 1 89 ? 11.901 -2.420 -22.924 1.00 88.00 89 PRO A N 1
ATOM 736 C CA . PRO A 1 89 ? 12.553 -3.451 -23.723 1.00 88.00 89 PRO A CA 1
ATOM 737 C C . PRO A 1 89 ? 13.645 -2.845 -24.612 1.00 88.00 89 PRO A C 1
ATOM 739 O O . PRO A 1 89 ? 13.478 -1.752 -25.165 1.00 88.00 89 PRO A O 1
ATOM 742 N N . SER A 1 90 ? 14.767 -3.558 -24.755 1.00 91.00 90 SER A N 1
ATOM 743 C CA . SER A 1 90 ? 15.848 -3.126 -25.647 1.00 91.00 90 SER A CA 1
ATOM 744 C C . SER A 1 90 ? 15.411 -3.201 -27.111 1.00 91.00 90 SER A C 1
ATOM 746 O O . SER A 1 90 ? 14.417 -3.842 -27.459 1.00 91.00 90 SER A O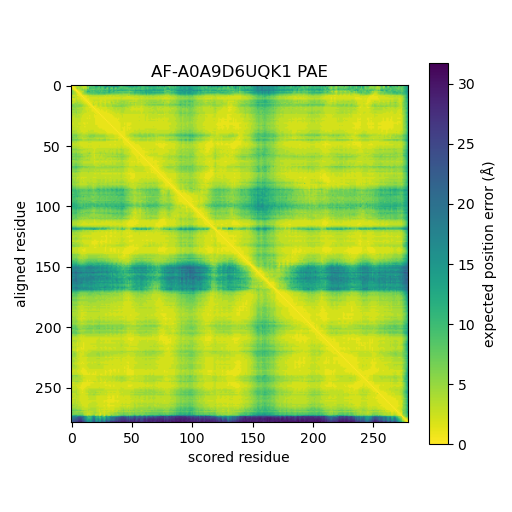 1
ATOM 748 N N . LYS A 1 91 ? 16.177 -2.575 -28.010 1.00 93.44 91 LYS A N 1
ATOM 749 C CA . LYS A 1 91 ? 15.908 -2.690 -29.447 1.00 93.44 91 LYS A CA 1
ATOM 750 C C . LYS A 1 91 ? 16.004 -4.143 -29.924 1.00 93.44 91 LYS A C 1
ATOM 752 O O . LYS A 1 91 ? 15.139 -4.566 -30.687 1.00 93.44 91 LYS A O 1
ATOM 757 N N . GLU A 1 92 ? 17.007 -4.899 -29.464 1.00 95.19 92 GLU A N 1
ATOM 758 C CA . GLU A 1 92 ? 17.125 -6.318 -29.821 1.00 95.19 92 GLU A CA 1
ATOM 759 C C . GLU A 1 92 ? 15.910 -7.112 -29.340 1.00 95.19 92 GLU A C 1
ATOM 761 O O . GLU A 1 92 ? 15.350 -7.900 -30.096 1.00 95.19 92 GLU A O 1
ATOM 766 N N . GLU A 1 93 ? 15.451 -6.854 -28.114 1.00 92.94 93 GLU A N 1
ATOM 767 C CA . GLU A 1 93 ? 14.287 -7.532 -27.552 1.00 92.94 93 GLU A CA 1
ATOM 768 C C . GLU A 1 93 ? 13.001 -7.210 -28.323 1.00 92.94 93 GLU A C 1
ATOM 770 O O . GLU A 1 93 ? 12.204 -8.106 -28.601 1.00 92.94 93 GLU A O 1
ATOM 775 N N . ILE A 1 94 ? 12.809 -5.950 -28.724 1.00 93.31 94 ILE A N 1
ATOM 776 C CA . ILE A 1 94 ? 11.687 -5.542 -29.579 1.00 93.31 94 ILE A CA 1
ATOM 777 C C . ILE A 1 94 ? 11.728 -6.292 -30.915 1.00 93.31 94 ILE A C 1
ATOM 779 O O . ILE A 1 94 ? 10.689 -6.762 -31.388 1.00 93.31 94 ILE A O 1
ATOM 783 N N . ASP A 1 95 ? 12.907 -6.415 -31.527 1.00 96.00 95 ASP A N 1
ATOM 784 C CA . ASP A 1 95 ? 13.071 -7.134 -32.789 1.00 96.00 95 ASP A CA 1
ATOM 785 C C . ASP A 1 95 ? 12.845 -8.648 -32.610 1.00 96.00 95 ASP A C 1
ATOM 787 O O . ASP A 1 95 ? 12.244 -9.286 -33.476 1.00 96.00 95 ASP A O 1
ATOM 791 N N . ASP A 1 96 ? 13.241 -9.233 -31.479 1.00 95.62 96 ASP A N 1
ATOM 792 C CA . ASP A 1 96 ? 12.978 -10.639 -31.155 1.00 95.62 96 ASP A CA 1
ATOM 793 C C . ASP A 1 96 ? 11.496 -10.930 -30.923 1.00 95.62 96 ASP A C 1
ATOM 795 O O . ASP A 1 96 ? 10.983 -11.922 -31.446 1.00 95.62 96 ASP A O 1
ATOM 799 N N . LEU A 1 97 ? 10.790 -10.058 -30.201 1.00 93.81 97 LEU A N 1
ATOM 800 C CA . LEU A 1 97 ? 9.340 -10.152 -30.023 1.00 93.81 97 LEU A CA 1
ATOM 801 C C . LEU A 1 97 ? 8.617 -10.029 -31.369 1.00 93.81 97 LEU A C 1
ATOM 803 O O . LEU A 1 97 ? 7.746 -10.839 -31.687 1.00 93.81 97 LEU A O 1
ATOM 807 N N . ARG A 1 98 ? 9.008 -9.051 -32.199 1.00 94.19 98 ARG A N 1
ATOM 808 C CA . ARG A 1 98 ? 8.408 -8.829 -33.524 1.00 94.19 98 ARG A CA 1
ATOM 809 C C . ARG A 1 98 ? 8.592 -10.033 -34.447 1.00 94.19 98 ARG A C 1
ATOM 811 O O . ARG A 1 98 ? 7.665 -10.393 -35.165 1.00 94.19 98 ARG A O 1
ATOM 818 N N . ASN A 1 99 ? 9.768 -10.656 -34.413 1.00 96.38 99 ASN A N 1
ATOM 819 C CA . ASN A 1 99 ? 10.092 -11.828 -35.223 1.00 96.38 99 ASN A CA 1
ATOM 820 C C . ASN A 1 99 ? 9.673 -13.157 -34.568 1.00 96.38 99 ASN A C 1
ATOM 822 O O . ASN A 1 99 ? 10.068 -14.213 -35.057 1.00 96.38 99 ASN A O 1
ATOM 826 N N . GLN A 1 100 ? 8.907 -13.120 -33.468 1.00 91.88 100 GLN A N 1
ATOM 827 C CA . GLN A 1 100 ? 8.438 -14.297 -32.722 1.00 91.88 100 GLN A CA 1
ATOM 828 C C . GLN A 1 100 ? 9.569 -15.224 -32.235 1.00 91.88 100 GLN A C 1
ATOM 830 O O . GLN A 1 100 ? 9.360 -16.413 -32.001 1.00 91.88 100 GLN A O 1
ATOM 835 N N . ARG A 1 101 ? 10.778 -14.679 -32.048 1.00 94.50 101 ARG A N 1
ATOM 836 C CA . ARG A 1 101 ? 11.919 -15.388 -31.443 1.00 94.50 101 ARG A CA 1
ATOM 837 C C . ARG A 1 101 ? 11.849 -15.400 -29.917 1.00 94.50 101 ARG A C 1
ATOM 839 O O . ARG A 1 101 ? 12.533 -16.195 -29.281 1.00 94.50 101 ARG A O 1
ATOM 846 N N . LYS A 1 102 ? 11.011 -14.535 -29.340 1.00 92.12 102 LYS A N 1
ATOM 847 C CA . LYS A 1 102 ? 10.718 -14.449 -27.910 1.00 92.12 102 LYS A CA 1
ATOM 848 C C . LYS A 1 102 ? 9.206 -14.373 -27.692 1.00 92.12 102 LYS A C 1
ATOM 850 O O . LYS A 1 102 ? 8.509 -13.685 -28.435 1.00 92.12 102 LYS A O 1
ATOM 855 N N . VAL A 1 103 ? 8.707 -15.066 -26.668 1.00 90.50 103 VAL A N 1
ATOM 856 C CA . VAL A 1 103 ? 7.303 -14.977 -26.239 1.00 90.50 103 VAL A CA 1
ATOM 857 C C . VAL A 1 103 ? 7.102 -13.690 -25.441 1.00 90.50 103 VAL A C 1
ATOM 859 O O . VAL A 1 103 ? 7.902 -13.363 -24.564 1.00 90.50 103 VAL A O 1
ATOM 862 N N . PHE A 1 104 ? 6.037 -12.951 -25.753 1.00 89.81 104 PHE A N 1
ATOM 863 C CA . PHE A 1 104 ? 5.653 -11.775 -24.981 1.00 89.81 104 PHE A CA 1
ATOM 864 C C . PHE A 1 104 ? 4.987 -12.195 -23.668 1.00 89.81 104 PHE A C 1
ATOM 866 O O . PHE A 1 104 ? 3.943 -12.845 -23.677 1.00 89.81 104 PHE A O 1
ATOM 873 N N . GLU A 1 105 ? 5.556 -11.759 -22.548 1.00 87.88 105 GLU A N 1
ATOM 874 C CA . GLU A 1 105 ? 4.979 -11.931 -21.216 1.00 87.88 105 GLU A CA 1
ATOM 875 C C . GLU A 1 105 ? 4.863 -10.559 -20.550 1.00 87.88 105 GLU A C 1
ATOM 877 O O . GLU A 1 105 ? 5.866 -9.899 -20.281 1.00 87.88 105 GLU A O 1
ATOM 882 N N . LEU A 1 106 ? 3.630 -10.117 -20.286 1.00 84.56 106 LEU A N 1
ATOM 883 C CA . LEU A 1 106 ? 3.348 -8.778 -19.756 1.00 84.56 106 LEU A CA 1
ATOM 884 C C . LEU A 1 106 ? 4.073 -8.505 -18.427 1.00 84.56 106 LEU A C 1
ATOM 886 O O . LEU A 1 106 ? 4.600 -7.413 -18.221 1.00 84.56 106 LEU A O 1
ATOM 890 N N . SER A 1 107 ? 4.140 -9.513 -17.554 1.00 85.69 107 SER A N 1
ATOM 891 C CA . SER A 1 107 ? 4.812 -9.461 -16.250 1.00 85.69 107 SER A CA 1
ATOM 892 C C . SER A 1 107 ? 6.257 -8.971 -16.340 1.00 85.69 107 SER A C 1
ATOM 894 O O . SER A 1 107 ? 6.692 -8.233 -15.457 1.00 85.69 107 SER A O 1
ATOM 896 N N . ASN A 1 108 ? 6.976 -9.301 -17.417 1.00 86.88 108 ASN A N 1
ATOM 897 C CA . ASN A 1 108 ? 8.372 -8.898 -17.610 1.00 86.88 108 ASN A CA 1
ATOM 898 C C . ASN A 1 108 ? 8.541 -7.379 -17.762 1.00 86.88 108 ASN A C 1
ATOM 900 O O . ASN A 1 108 ? 9.627 -6.860 -17.519 1.00 86.88 108 ASN A O 1
ATOM 904 N N . TYR A 1 109 ? 7.469 -6.664 -18.112 1.00 87.44 109 TYR A N 1
ATOM 905 C CA . TYR A 1 109 ? 7.486 -5.218 -18.346 1.00 87.44 109 TYR A CA 1
ATOM 906 C C . TYR A 1 109 ? 6.664 -4.429 -17.327 1.00 87.44 109 TYR A C 1
ATOM 908 O O . TYR A 1 109 ? 6.799 -3.212 -17.251 1.00 87.44 109 TYR A O 1
ATOM 916 N N . THR A 1 110 ? 5.803 -5.096 -16.556 1.00 87.75 110 THR A N 1
ATOM 917 C CA . THR A 1 110 ? 4.880 -4.429 -15.626 1.00 87.75 110 THR A CA 1
ATOM 918 C C . THR A 1 110 ? 5.155 -4.723 -14.158 1.00 87.75 110 THR A C 1
ATOM 920 O O . THR A 1 110 ? 4.651 -4.013 -13.288 1.00 87.75 110 THR A O 1
ATOM 923 N N . ASN A 1 111 ? 5.911 -5.779 -13.843 1.00 89.69 111 ASN A N 1
ATOM 924 C CA . ASN A 1 111 ? 6.239 -6.110 -12.459 1.00 89.69 111 ASN A CA 1
ATOM 925 C C . ASN A 1 111 ? 7.130 -5.033 -11.851 1.00 89.69 111 ASN A C 1
ATOM 927 O O . ASN A 1 111 ? 8.240 -4.829 -12.317 1.00 89.69 111 ASN A O 1
ATOM 931 N N . GLY A 1 112 ? 6.674 -4.402 -10.770 1.00 92.94 112 GLY A N 1
ATOM 932 C CA . GLY A 1 112 ? 7.361 -3.255 -10.174 1.00 92.94 112 GLY A CA 1
ATOM 933 C C . GLY A 1 112 ? 6.755 -1.910 -10.576 1.00 92.94 112 GLY A C 1
ATOM 934 O O . GLY A 1 112 ? 7.314 -0.870 -10.252 1.00 92.94 112 GLY A O 1
ATOM 935 N N . MET A 1 113 ? 5.620 -1.903 -11.278 1.00 95.44 113 MET A N 1
ATOM 936 C CA . MET A 1 113 ? 4.790 -0.716 -11.478 1.00 95.44 113 MET A CA 1
ATOM 937 C C . 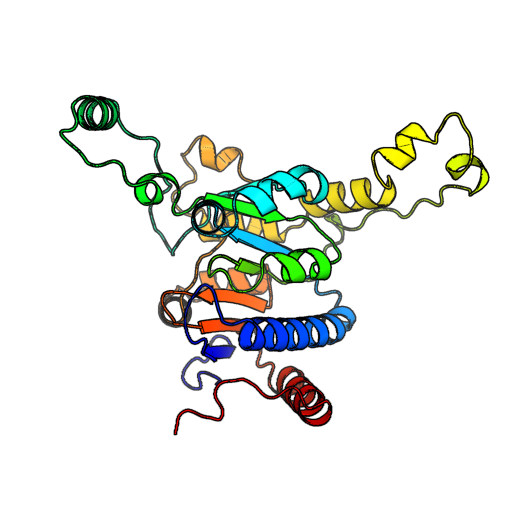MET A 1 113 ? 3.576 -0.763 -10.550 1.00 95.44 113 MET A C 1
ATOM 939 O O . MET A 1 113 ? 2.955 -1.814 -10.377 1.00 95.44 113 MET A O 1
ATOM 943 N N . CYS A 1 114 ? 3.198 0.383 -9.989 1.00 97.12 114 CYS A N 1
ATOM 944 C CA . CYS A 1 114 ? 2.058 0.491 -9.085 1.00 97.12 114 CYS A CA 1
ATOM 945 C C . CYS A 1 114 ? 1.326 1.828 -9.238 1.00 97.12 114 CYS A C 1
ATOM 947 O O . CYS A 1 114 ? 1.848 2.800 -9.790 1.00 97.12 114 CYS A O 1
ATOM 949 N N . TYR A 1 115 ? 0.110 1.874 -8.708 1.00 97.62 115 TYR A N 1
ATOM 950 C CA . TYR A 1 115 ? -0.662 3.094 -8.544 1.00 97.62 115 TYR A CA 1
ATOM 951 C C . TYR A 1 115 ? -0.896 3.370 -7.068 1.00 97.62 115 TYR A C 1
ATOM 953 O O . TYR A 1 115 ? -1.327 2.486 -6.334 1.00 97.62 115 TYR A O 1
ATOM 961 N N . TRP A 1 116 ? -0.671 4.608 -6.649 1.00 97.75 116 TRP A N 1
ATOM 962 C CA . TRP A 1 116 ? -1.179 5.131 -5.389 1.00 97.75 116 TRP A CA 1
ATOM 963 C C . TRP A 1 116 ? -2.561 5.737 -5.600 1.00 97.75 116 TRP A C 1
ATOM 965 O O . TRP A 1 116 ? -2.781 6.467 -6.567 1.00 97.75 116 TRP A O 1
ATOM 975 N N . ILE A 1 117 ? -3.481 5.444 -4.686 1.00 95.62 117 ILE A N 1
ATOM 976 C CA . ILE A 1 117 ? -4.838 5.982 -4.675 1.00 95.62 117 ILE A CA 1
ATOM 977 C C . ILE A 1 117 ? -4.934 7.006 -3.531 1.00 95.62 117 ILE A C 1
ATOM 979 O O . ILE A 1 117 ? -5.161 6.610 -2.383 1.00 95.62 117 ILE A O 1
ATOM 983 N N . PRO A 1 118 ? -4.738 8.313 -3.802 1.00 90.88 118 PRO A N 1
ATOM 984 C CA . PRO A 1 118 ? -4.708 9.350 -2.771 1.00 90.88 118 PRO A CA 1
ATOM 985 C C . PRO A 1 118 ? -6.134 9.691 -2.301 1.00 90.88 118 PRO A C 1
ATOM 987 O O . PRO A 1 118 ? -6.719 10.701 -2.694 1.00 90.88 118 PRO A O 1
ATOM 990 N N . LYS A 1 119 ? -6.716 8.816 -1.474 1.00 81.00 119 LYS A N 1
ATOM 991 C CA . LYS A 1 119 ? -8.049 8.957 -0.865 1.00 81.00 119 LYS A CA 1
ATOM 992 C C . LYS A 1 119 ? -7.923 9.027 0.657 1.00 81.00 119 LYS A C 1
ATOM 994 O O . LYS A 1 119 ? -7.121 8.310 1.247 1.00 81.00 119 LYS A O 1
ATOM 999 N N . PHE A 1 120 ? -8.761 9.850 1.288 1.00 77.69 120 PHE A N 1
ATOM 1000 C CA . PHE A 1 120 ? -8.860 9.924 2.752 1.00 77.69 120 PHE A CA 1
ATOM 1001 C C . PHE A 1 120 ? -9.706 8.790 3.340 1.00 77.69 120 PHE A C 1
ATOM 1003 O O . PHE A 1 120 ? -9.407 8.302 4.425 1.00 77.69 120 PHE A O 1
ATOM 1010 N N . ASP A 1 121 ? -10.742 8.347 2.619 1.00 88.69 121 ASP A N 1
ATOM 1011 C CA . ASP A 1 121 ? -11.489 7.140 2.969 1.00 88.69 121 ASP A CA 1
ATOM 1012 C C . ASP A 1 121 ? -11.081 5.983 2.042 1.00 88.69 121 ASP A C 1
ATOM 1014 O O . ASP A 1 121 ? -11.436 5.995 0.857 1.00 88.69 121 ASP A O 1
ATOM 1018 N N . PRO A 1 122 ? -10.347 4.970 2.540 1.00 92.31 122 PRO A N 1
ATOM 1019 C CA . PRO A 1 122 ? -9.970 3.808 1.740 1.00 92.31 122 PRO A CA 1
ATOM 1020 C C . PRO A 1 122 ? -11.135 2.829 1.530 1.00 92.31 122 PRO A C 1
ATOM 1022 O O . PRO A 1 122 ? -11.045 1.953 0.671 1.00 92.31 122 PRO A O 1
ATOM 1025 N N . LYS A 1 123 ? -12.232 2.924 2.300 1.00 94.56 123 LYS A N 1
ATOM 1026 C CA . LYS A 1 123 ? -13.292 1.901 2.326 1.00 94.56 123 LYS A CA 1
ATOM 1027 C C . LYS A 1 123 ? -13.933 1.653 0.949 1.00 94.56 123 LYS A C 1
ATOM 1029 O O . LYS A 1 123 ? -14.067 0.485 0.578 1.00 94.56 123 LYS A O 1
ATOM 1034 N N . PRO A 1 124 ? -14.289 2.676 0.142 1.00 93.19 124 PRO A N 1
ATOM 1035 C CA . PRO A 1 124 ? -14.838 2.445 -1.195 1.00 93.19 124 PRO A CA 1
ATOM 1036 C C . PRO A 1 124 ? -13.872 1.688 -2.110 1.00 93.19 124 PRO A C 1
ATOM 1038 O O . PRO A 1 124 ? -14.293 0.792 -2.835 1.00 93.19 124 PRO A O 1
ATOM 1041 N N . PHE A 1 125 ? -12.577 1.997 -2.025 1.00 94.75 125 PHE A N 1
ATOM 1042 C CA . PHE A 1 125 ? -11.544 1.323 -2.805 1.00 94.75 125 PHE A CA 1
ATOM 1043 C C . PHE A 1 125 ? -11.383 -0.143 -2.374 1.00 94.75 125 PHE A C 1
ATOM 1045 O O . PHE A 1 125 ? -11.441 -1.049 -3.202 1.00 94.75 125 PHE A O 1
ATOM 1052 N N . L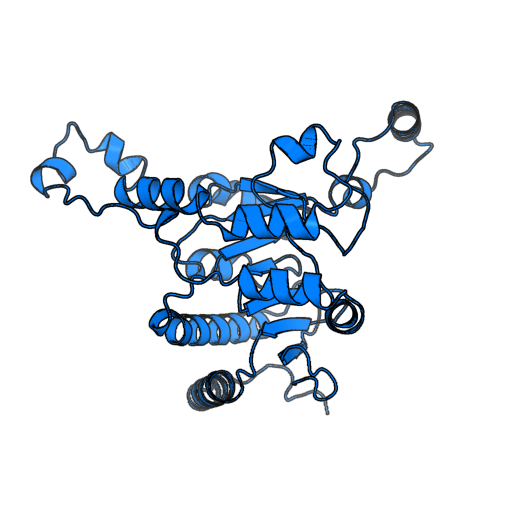EU A 1 126 ? -11.286 -0.411 -1.070 1.00 96.50 126 LEU A N 1
ATOM 1053 C CA . LEU A 1 126 ? -11.146 -1.776 -0.549 1.00 96.50 126 LEU A CA 1
ATOM 1054 C C . LEU A 1 126 ? -12.371 -2.652 -0.820 1.00 96.50 126 LEU A C 1
ATOM 1056 O O . LEU A 1 126 ? -12.246 -3.866 -0.941 1.00 96.50 126 LEU A O 1
ATOM 1060 N N . LYS A 1 127 ? -13.566 -2.069 -0.939 1.00 95.44 127 LYS A N 1
ATOM 1061 C CA . LYS A 1 127 ? -14.758 -2.825 -1.341 1.00 95.44 127 LYS A CA 1
ATOM 1062 C C . LYS A 1 127 ? -14.595 -3.470 -2.721 1.00 95.44 127 LYS A C 1
ATOM 1064 O O . LYS A 1 127 ? -15.136 -4.551 -2.938 1.00 95.44 127 LYS A O 1
ATOM 1069 N N . GLU A 1 128 ? -13.888 -2.803 -3.626 1.00 94.69 128 GLU A N 1
ATOM 1070 C CA . GLU A 1 128 ? -13.775 -3.201 -5.028 1.00 94.69 128 GLU A CA 1
ATOM 1071 C C . GLU A 1 128 ? -12.467 -3.929 -5.342 1.00 94.69 128 GLU A C 1
ATOM 1073 O O . GLU A 1 128 ? -12.487 -4.835 -6.165 1.00 94.69 128 GLU A O 1
ATOM 1078 N N . PHE A 1 129 ? -11.358 -3.572 -4.682 1.00 96.38 129 PHE A N 1
ATOM 1079 C CA . PHE A 1 129 ? -10.013 -4.018 -5.070 1.00 96.38 129 PHE A CA 1
ATOM 1080 C C . PHE A 1 129 ? -9.284 -4.883 -4.030 1.00 96.38 129 PHE A C 1
ATOM 1082 O O . PHE A 1 129 ? -8.220 -5.421 -4.332 1.00 96.38 129 PHE A O 1
ATOM 1089 N N . LEU A 1 130 ? -9.835 -5.054 -2.824 1.00 96.94 130 LEU A N 1
ATOM 1090 C CA . LEU A 1 130 ? -9.275 -5.976 -1.833 1.00 96.94 130 LEU A CA 1
ATOM 1091 C C . LEU A 1 130 ? -9.447 -7.428 -2.294 1.00 96.94 130 LEU A C 1
ATOM 1093 O O . LEU A 1 130 ? -10.524 -7.831 -2.728 1.00 96.94 130 LEU A O 1
ATOM 1097 N N . GLY A 1 131 ? -8.413 -8.233 -2.111 1.00 95.94 131 GLY A N 1
ATOM 1098 C CA . GLY A 1 131 ? -8.400 -9.673 -2.316 1.00 95.94 131 GLY A CA 1
ATOM 1099 C C . GLY A 1 131 ? -7.845 -10.115 -3.659 1.00 95.94 131 GLY A C 1
ATOM 1100 O O . GLY A 1 131 ? -8.033 -11.275 -4.009 1.00 95.94 131 GLY A O 1
ATOM 1101 N N . PHE A 1 132 ? -7.201 -9.239 -4.430 1.00 95.50 132 PHE A N 1
ATOM 1102 C CA . PHE A 1 132 ? -6.655 -9.586 -5.747 1.00 95.50 132 PHE A CA 1
ATOM 1103 C C . PHE A 1 132 ? -5.160 -9.930 -5.736 1.00 95.50 132 PHE A C 1
ATOM 1105 O O . PHE A 1 132 ? -4.658 -10.381 -6.760 1.00 95.50 132 PHE A O 1
ATOM 1112 N N . GLY A 1 133 ? -4.458 -9.768 -4.610 1.00 94.25 133 GLY A N 1
ATOM 1113 C CA . GLY A 1 133 ? -3.046 -10.150 -4.457 1.00 94.25 133 GLY A CA 1
ATOM 1114 C C . GLY A 1 133 ? -2.047 -9.028 -4.740 1.00 94.25 133 GLY A C 1
ATOM 1115 O O . GLY A 1 133 ? -0.844 -9.256 -4.707 1.00 94.25 133 GLY A O 1
ATOM 1116 N N . GLY A 1 134 ? -2.535 -7.824 -5.045 1.00 94.69 134 GLY A N 1
ATOM 1117 C CA . GLY A 1 134 ? -1.711 -6.687 -5.464 1.00 94.69 134 GLY A CA 1
ATOM 1118 C C . GLY A 1 134 ? -1.861 -5.445 -4.597 1.00 94.69 134 GLY A C 1
ATOM 1119 O O . GLY A 1 134 ? -1.309 -4.405 -4.953 1.00 94.69 134 GLY A O 1
ATOM 1120 N N . LEU A 1 135 ? -2.636 -5.523 -3.513 1.00 97.75 135 LEU A N 1
ATOM 1121 C CA . LEU A 1 135 ? -2.856 -4.402 -2.611 1.00 97.75 135 LEU A CA 1
ATOM 1122 C C . LEU A 1 135 ? -1.715 -4.289 -1.598 1.00 97.75 135 LEU A C 1
ATOM 1124 O O . LEU A 1 135 ? -1.436 -5.233 -0.858 1.00 97.75 135 LEU A O 1
ATOM 1128 N N . THR A 1 136 ? -1.162 -3.086 -1.480 1.00 98.50 136 THR A N 1
ATOM 1129 C CA . THR A 1 136 ? -0.319 -2.680 -0.352 1.00 98.50 136 THR A CA 1
ATOM 1130 C C . THR A 1 136 ? -0.959 -1.476 0.328 1.00 98.50 136 THR A C 1
ATOM 1132 O O . THR A 1 136 ? -1.478 -0.581 -0.339 1.00 98.50 136 THR A O 1
ATOM 1135 N N . MET A 1 137 ? -0.920 -1.424 1.655 1.00 98.50 137 MET A N 1
ATOM 1136 C CA . MET A 1 137 ? -1.334 -0.268 2.436 1.00 98.50 137 MET A CA 1
ATOM 1137 C C . MET A 1 137 ? -0.191 0.225 3.315 1.00 98.50 137 MET A C 1
ATOM 1139 O O . MET A 1 137 ? 0.419 -0.543 4.059 1.00 98.50 137 MET A O 1
ATOM 1143 N N . LEU A 1 138 ? 0.058 1.528 3.244 1.00 98.19 138 LEU A N 1
ATOM 1144 C CA . LEU A 1 138 ? 0.887 2.250 4.202 1.00 98.19 138 LEU A CA 1
ATOM 1145 C C . LEU A 1 138 ? -0.028 3.029 5.145 1.00 98.19 138 LEU A C 1
ATOM 1147 O O . LEU A 1 138 ? -1.132 3.408 4.772 1.00 98.19 138 LEU A O 1
ATOM 1151 N N . PHE A 1 139 ? 0.426 3.273 6.361 1.00 97.31 139 PHE A N 1
ATOM 1152 C CA . PHE A 1 139 ? -0.318 3.932 7.425 1.00 97.31 139 PHE A CA 1
ATOM 1153 C C . PHE A 1 139 ? 0.513 5.081 7.997 1.00 97.31 139 PHE A C 1
ATOM 1155 O O . PHE A 1 139 ? 0.929 5.011 9.152 1.00 97.31 139 PHE A O 1
ATOM 1162 N N . PRO A 1 140 ? 0.833 6.114 7.199 1.00 96.00 140 PRO A N 1
ATOM 1163 C CA . PRO A 1 140 ? 1.541 7.278 7.704 1.00 96.00 140 PRO A CA 1
ATOM 1164 C C . PRO A 1 140 ? 0.777 7.951 8.853 1.00 96.00 140 PRO A C 1
ATOM 1166 O O . PRO A 1 140 ? -0.452 8.059 8.831 1.00 96.00 140 PRO A O 1
ATOM 1169 N N . GLY A 1 141 ? 1.529 8.408 9.855 1.00 94.25 141 GLY A N 1
ATOM 1170 C CA . GLY A 1 141 ? 1.014 9.283 10.910 1.00 94.25 141 GLY A CA 1
ATOM 1171 C C . GLY A 1 141 ? 0.839 10.731 10.428 1.00 94.25 141 GLY A C 1
ATOM 1172 O O . GLY A 1 141 ? 1.191 11.045 9.288 1.00 94.25 141 GLY A O 1
ATOM 1173 N N . PRO A 1 142 ? 0.355 11.636 11.293 1.00 92.88 142 PRO A N 1
ATOM 1174 C CA . PRO A 1 142 ? 0.046 13.010 10.912 1.00 92.88 142 PRO A CA 1
ATOM 1175 C C . PRO A 1 142 ? 1.275 13.783 10.409 1.00 92.88 142 PRO A C 1
ATOM 1177 O O . PRO A 1 142 ? 2.403 13.628 10.895 1.00 92.88 142 PRO A O 1
ATOM 1180 N N . ASP A 1 143 ? 1.040 14.670 9.441 1.00 93.94 143 ASP A N 1
ATOM 1181 C CA . ASP A 1 143 ? 2.056 15.553 8.874 1.00 93.94 143 ASP A CA 1
ATOM 1182 C C . ASP A 1 143 ? 1.500 16.968 8.669 1.00 93.94 143 ASP A C 1
ATOM 1184 O O . ASP A 1 143 ? 0.613 17.156 7.831 1.00 93.94 143 ASP A O 1
ATOM 1188 N N . PRO A 1 144 ? 2.037 17.985 9.373 1.00 91.88 144 PRO A N 1
ATOM 1189 C CA . PRO A 1 144 ? 1.619 19.376 9.212 1.00 91.88 144 PRO A CA 1
ATOM 1190 C C . PRO A 1 144 ? 1.682 19.882 7.765 1.00 91.88 144 PRO A C 1
ATOM 1192 O O . PRO A 1 144 ? 0.881 20.729 7.379 1.00 91.88 144 PRO A O 1
ATOM 1195 N N . ALA A 1 145 ? 2.604 19.362 6.947 1.00 92.00 145 ALA A N 1
ATOM 1196 C CA . ALA A 1 145 ? 2.732 19.751 5.543 1.00 92.00 145 ALA A CA 1
ATOM 1197 C C . ALA A 1 145 ? 1.590 19.219 4.661 1.00 92.00 145 ALA A C 1
ATOM 1199 O O . ALA A 1 145 ? 1.373 19.750 3.570 1.00 92.00 145 ALA A O 1
ATOM 1200 N N . ALA A 1 146 ? 0.867 18.198 5.131 1.00 90.31 146 ALA A N 1
ATOM 1201 C CA . ALA A 1 146 ? -0.273 17.587 4.456 1.00 90.31 146 ALA A CA 1
ATOM 1202 C C . ALA A 1 146 ? -1.630 18.101 4.968 1.00 90.31 146 ALA A C 1
ATOM 1204 O O . ALA A 1 146 ? -2.671 17.743 4.416 1.00 90.31 146 ALA A O 1
ATOM 1205 N N . VAL A 1 147 ? -1.637 18.966 5.989 1.00 87.38 147 VAL A N 1
ATOM 1206 C CA . VAL A 1 147 ? -2.868 19.547 6.533 1.00 87.38 147 VAL A CA 1
ATOM 1207 C C . VAL A 1 147 ? -3.384 20.637 5.597 1.00 87.38 147 VAL A C 1
ATOM 1209 O O . VAL A 1 147 ? -2.747 21.667 5.375 1.00 87.38 147 VAL A O 1
ATOM 1212 N N . SER A 1 148 ? -4.577 20.423 5.056 1.00 85.56 148 SER A N 1
ATOM 1213 C CA . SER A 1 148 ? -5.297 21.422 4.274 1.00 85.56 148 SER A CA 1
ATOM 1214 C C . SER A 1 148 ? -5.908 22.503 5.168 1.00 85.56 148 SER A C 1
ATOM 1216 O O . SER A 1 148 ? -6.556 22.166 6.166 1.00 85.56 148 SER A O 1
ATOM 1218 N N . PRO A 1 149 ? -5.833 23.791 4.794 1.00 85.81 149 PRO A N 1
ATOM 1219 C CA . PRO A 1 149 ? -6.682 24.789 5.421 1.00 85.81 149 PRO A CA 1
ATOM 1220 C C . PRO A 1 149 ? -8.150 24.466 5.109 1.00 85.81 149 PRO A C 1
ATOM 1222 O O . PRO A 1 149 ? -8.521 24.225 3.959 1.00 85.81 149 PRO A O 1
ATOM 1225 N N . SER A 1 150 ? -8.990 24.456 6.142 1.00 84.38 150 SER A N 1
ATOM 1226 C CA . SER A 1 150 ? -10.437 24.335 5.970 1.00 84.38 150 SER A CA 1
ATOM 1227 C C . SER A 1 150 ? -10.993 25.672 5.494 1.00 84.38 150 SER A C 1
ATOM 1229 O O . SER A 1 150 ? -10.836 26.683 6.180 1.00 84.38 150 SER A O 1
ATOM 1231 N N . PHE A 1 151 ? -11.730 25.678 4.388 1.00 83.69 151 PHE A N 1
ATOM 1232 C CA . PHE A 1 151 ? -12.501 26.845 3.966 1.00 83.69 151 PHE A CA 1
ATOM 1233 C C . PHE A 1 151 ? -13.989 26.506 3.900 1.00 83.69 151 PHE A C 1
ATOM 1235 O O . PHE A 1 151 ? -14.410 25.475 3.385 1.00 83.69 151 PHE A O 1
ATOM 1242 N N . LYS A 1 152 ? -14.820 27.384 4.469 1.00 80.56 152 LYS A N 1
ATOM 1243 C CA . LYS A 1 152 ? -16.274 27.206 4.457 1.00 80.56 152 LYS A CA 1
ATOM 1244 C C . LYS A 1 152 ? -16.836 27.811 3.181 1.00 80.56 152 LYS A C 1
ATOM 1246 O O . LYS A 1 152 ? -16.935 29.029 3.059 1.00 80.56 152 LYS A O 1
ATOM 1251 N N . ILE A 1 153 ? -17.237 26.956 2.250 1.00 81.12 153 ILE A N 1
ATOM 1252 C CA . ILE A 1 153 ? -18.028 27.371 1.094 1.00 81.12 153 ILE A CA 1
ATOM 1253 C C . ILE A 1 153 ? -19.456 27.614 1.580 1.00 81.12 153 ILE A C 1
ATOM 1255 O O . ILE A 1 153 ? -20.086 26.723 2.153 1.00 81.12 153 ILE A O 1
ATOM 1259 N N . SER A 1 154 ? -19.977 28.826 1.386 1.00 82.31 154 SER A N 1
ATOM 1260 C CA . SER A 1 154 ? -21.338 29.133 1.820 1.00 82.31 154 SER A CA 1
ATOM 1261 C C . SER A 1 154 ? -22.366 28.313 1.018 1.00 82.31 154 SER A C 1
ATOM 1263 O O . SER A 1 154 ? -22.175 28.085 -0.182 1.00 82.31 154 SER A O 1
ATOM 1265 N N . PRO A 1 155 ? -23.495 27.900 1.627 1.00 81.62 155 PRO A N 1
ATOM 1266 C CA . PRO A 1 155 ? -24.534 27.153 0.914 1.00 81.62 155 PRO A CA 1
ATOM 1267 C C . PRO A 1 155 ? -25.070 27.890 -0.322 1.00 81.62 155 PRO A C 1
ATOM 1269 O O . PRO A 1 155 ? -25.392 27.261 -1.326 1.00 81.62 155 PRO A O 1
ATOM 1272 N N . GLY A 1 156 ? -25.122 29.228 -0.277 1.00 83.25 156 GLY A N 1
ATOM 1273 C CA . GLY A 1 156 ? -25.540 30.054 -1.412 1.00 83.25 156 GLY A CA 1
ATOM 1274 C C . 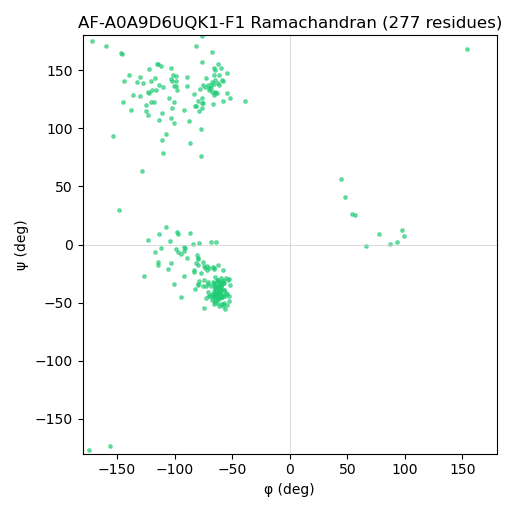GLY A 1 156 ? -24.597 29.954 -2.613 1.00 83.25 156 GLY A C 1
ATOM 1275 O O . GLY A 1 156 ? -25.065 29.912 -3.746 1.00 83.25 156 GLY A O 1
ATOM 1276 N N . VAL A 1 157 ? -23.284 29.840 -2.379 1.00 83.31 157 VAL A N 1
ATOM 1277 C CA . VAL A 1 157 ? -22.298 29.606 -3.447 1.00 83.31 157 VAL A CA 1
ATOM 1278 C C . VAL A 1 157 ? -22.436 28.189 -4.000 1.00 83.31 157 VAL A C 1
ATOM 1280 O O . VAL A 1 157 ? -22.484 28.025 -5.215 1.00 83.31 157 VAL A O 1
ATOM 1283 N N . ARG A 1 158 ? -22.591 27.179 -3.133 1.00 80.19 158 ARG A N 1
ATOM 1284 C CA . ARG A 1 158 ? -22.747 25.773 -3.552 1.00 80.19 158 ARG A CA 1
ATOM 1285 C C . ARG A 1 158 ? -24.000 25.542 -4.406 1.00 80.19 158 ARG A C 1
ATOM 1287 O O . ARG A 1 158 ? -23.968 24.761 -5.349 1.00 80.19 158 ARG A O 1
ATOM 1294 N N . ASN A 1 159 ? -25.086 26.250 -4.099 1.00 81.62 159 ASN A N 1
ATOM 1295 C CA . ASN A 1 159 ? -26.368 26.125 -4.799 1.00 81.62 159 ASN A CA 1
ATOM 1296 C C . ASN A 1 159 ? -26.531 27.099 -5.981 1.00 81.62 159 ASN A C 1
ATOM 1298 O O . ASN A 1 159 ? -27.526 27.016 -6.709 1.00 81.62 159 ASN A O 1
ATOM 1302 N N . SER A 1 160 ? -25.584 28.021 -6.182 1.00 83.94 160 SER A N 1
ATOM 1303 C CA . SER A 1 160 ? -25.647 29.012 -7.256 1.00 83.94 160 SER A CA 1
ATOM 1304 C C . SER A 1 160 ? -25.518 28.344 -8.631 1.00 83.94 160 SER A C 1
ATOM 1306 O O . SER A 1 160 ? -24.575 27.579 -8.846 1.00 83.94 160 SER A O 1
ATOM 1308 N N . PRO A 1 161 ? -26.399 28.660 -9.603 1.00 83.31 161 PRO A N 1
ATOM 1309 C CA . PRO A 1 161 ? -26.315 28.136 -10.967 1.00 83.31 161 PRO A CA 1
ATOM 1310 C C . PRO A 1 161 ? -24.951 28.344 -11.639 1.00 83.31 161 PRO A C 1
ATOM 1312 O O . PRO A 1 161 ? -24.545 27.505 -12.431 1.00 83.31 161 PRO A O 1
ATOM 1315 N N . HIS A 1 162 ? -24.226 29.411 -11.284 1.00 82.19 162 HIS A N 1
ATOM 1316 C CA . HIS A 1 162 ? -22.913 29.733 -11.854 1.00 82.19 162 HIS A CA 1
ATOM 1317 C C . HIS A 1 162 ? -21.773 28.833 -11.362 1.00 82.19 162 HIS A C 1
ATOM 1319 O O . HIS A 1 162 ? -20.738 28.761 -12.014 1.00 82.19 162 HIS A O 1
ATOM 1325 N N . PHE A 1 163 ? -21.948 28.155 -10.224 1.00 81.75 163 PHE A N 1
ATOM 1326 C CA . PHE A 1 163 ? -20.924 27.287 -9.634 1.00 81.75 163 PHE A CA 1
ATOM 1327 C C . PHE A 1 163 ? -21.305 25.803 -9.668 1.00 81.75 163 PHE A C 1
ATOM 1329 O O . PHE A 1 163 ? -20.498 24.961 -9.283 1.00 81.75 163 PHE A O 1
ATOM 1336 N N . LYS A 1 164 ? -22.506 25.461 -10.160 1.00 79.75 164 LYS A N 1
ATOM 1337 C CA . LYS A 1 164 ? -22.979 24.070 -10.249 1.00 79.75 164 LYS A CA 1
ATOM 1338 C C . LYS A 1 164 ? -22.017 23.166 -11.012 1.00 79.75 164 LYS A C 1
ATOM 1340 O O . LYS A 1 164 ? -21.777 22.055 -10.562 1.00 79.75 164 LYS A O 1
ATOM 1345 N N . GLU A 1 165 ? -21.459 23.637 -12.125 1.00 78.19 165 GLU A N 1
ATOM 1346 C CA . GLU A 1 165 ? -20.509 22.852 -12.925 1.00 78.19 165 GLU A CA 1
ATOM 1347 C C . GLU A 1 165 ? -19.202 22.592 -12.170 1.00 78.19 165 GLU A C 1
ATOM 1349 O O . GLU A 1 165 ? -18.708 21.471 -12.185 1.00 78.19 165 GLU A O 1
ATOM 1354 N N . ILE A 1 166 ? -18.693 23.579 -11.426 1.00 77.44 166 ILE A N 1
ATOM 1355 C CA . ILE A 1 166 ? -17.476 23.429 -10.612 1.00 77.44 166 ILE A CA 1
ATOM 1356 C C . ILE A 1 166 ? -17.683 22.367 -9.525 1.00 77.44 166 ILE A C 1
ATOM 1358 O O . ILE A 1 166 ? -16.847 21.485 -9.369 1.00 77.44 166 ILE A O 1
ATOM 1362 N N . PHE A 1 167 ? -18.817 22.398 -8.819 1.00 79.50 167 PHE A N 1
ATOM 1363 C CA . PHE A 1 167 ? -19.137 21.385 -7.803 1.00 79.50 167 PHE A CA 1
ATOM 1364 C C . PHE A 1 167 ? -19.555 20.030 -8.389 1.00 79.50 167 PHE A C 1
ATOM 1366 O O . PHE A 1 167 ? -19.521 19.031 -7.676 1.00 79.50 167 PHE A O 1
ATOM 1373 N N . ALA A 1 168 ? -19.946 19.978 -9.666 1.00 76.44 168 ALA A N 1
ATOM 1374 C CA . ALA A 1 168 ? -20.185 18.725 -10.380 1.00 76.44 168 ALA A CA 1
ATOM 1375 C C . ALA A 1 168 ? -18.875 18.037 -10.801 1.00 76.44 168 ALA A C 1
ATOM 1377 O O . ALA A 1 168 ? -18.864 16.821 -10.963 1.00 76.44 168 ALA A O 1
ATOM 1378 N N . MET A 1 169 ? -17.783 18.795 -10.958 1.00 73.88 169 MET A N 1
ATOM 1379 C CA . MET A 1 169 ? -16.451 18.256 -11.263 1.00 73.88 169 MET A CA 1
ATOM 1380 C C . MET A 1 169 ? -15.725 17.691 -10.032 1.00 73.88 169 MET A C 1
ATOM 1382 O O . MET A 1 169 ? -14.776 16.930 -10.197 1.00 73.88 169 MET A O 1
ATOM 1386 N N . GLY A 1 170 ? -16.156 18.036 -8.816 1.00 75.94 170 GLY A N 1
ATOM 1387 C CA . GLY A 1 170 ? -15.586 17.529 -7.565 1.00 75.94 170 GLY A CA 1
ATOM 1388 C C . GLY A 1 170 ? -15.784 18.493 -6.395 1.00 75.94 170 GLY A C 1
ATOM 1389 O O . GLY A 1 170 ? -16.177 19.647 -6.584 1.00 75.94 170 GLY A O 1
ATOM 1390 N N . ASP A 1 171 ? -15.520 18.032 -5.170 1.00 82.94 171 ASP A N 1
ATOM 1391 C CA . ASP A 1 171 ? -15.520 18.903 -3.991 1.00 82.94 171 ASP A CA 1
ATOM 1392 C C . ASP A 1 171 ? -14.163 19.637 -3.883 1.00 82.94 171 ASP A C 1
ATOM 1394 O O . ASP A 1 171 ? -13.120 18.990 -3.749 1.00 82.94 171 ASP A O 1
ATOM 1398 N N . PRO A 1 172 ? -14.126 20.985 -3.928 1.00 84.75 172 PRO A N 1
ATOM 1399 C CA . PRO A 1 172 ? -12.871 21.734 -3.878 1.00 84.75 172 PRO A CA 1
ATOM 1400 C C . PRO A 1 172 ? -12.046 21.500 -2.608 1.00 84.75 172 PRO A C 1
ATOM 1402 O O . PRO A 1 172 ? -10.822 21.630 -2.650 1.00 84.75 172 PRO A O 1
ATOM 1405 N N . GLN A 1 173 ? -12.688 21.184 -1.477 1.00 86.56 173 GLN A N 1
ATOM 1406 C CA . GLN A 1 173 ? -11.962 20.852 -0.254 1.00 86.56 173 GLN A CA 1
ATOM 1407 C C . GLN A 1 173 ? -11.290 19.486 -0.406 1.00 86.56 173 GLN A C 1
ATOM 1409 O O . GLN A 1 173 ? -10.133 19.353 -0.029 1.00 86.56 173 GLN A O 1
ATOM 1414 N N . GLU A 1 174 ? -11.957 18.495 -1.001 1.00 85.12 174 GLU A N 1
ATOM 1415 C CA . GLU A 1 174 ? -11.350 17.184 -1.266 1.00 85.12 174 GLU A CA 1
ATOM 1416 C C . GLU A 1 174 ? -10.148 17.287 -2.215 1.00 85.12 174 GLU A C 1
ATOM 1418 O O . GLU A 1 174 ? -9.099 16.701 -1.936 1.00 85.12 174 GLU A O 1
ATOM 1423 N N . GLU A 1 175 ? -10.246 18.094 -3.276 1.00 86.88 175 GLU A N 1
ATOM 1424 C CA . GLU A 1 175 ? -9.120 18.336 -4.189 1.00 86.88 175 GLU A CA 1
ATOM 1425 C C . GLU A 1 175 ? -7.958 19.063 -3.499 1.00 86.88 175 GLU A C 1
ATOM 1427 O O . GLU A 1 175 ? -6.792 18.718 -3.711 1.00 86.88 175 GLU A O 1
ATOM 1432 N N . LEU A 1 176 ? -8.244 20.022 -2.610 1.00 89.25 176 LEU A N 1
ATOM 1433 C CA . LEU A 1 176 ? -7.206 20.657 -1.799 1.00 89.25 176 LEU A CA 1
ATOM 1434 C C . LEU A 1 176 ? -6.555 19.659 -0.835 1.00 89.25 176 LEU A C 1
ATOM 1436 O O . LEU A 1 176 ? -5.330 19.636 -0.719 1.00 89.25 176 LEU A O 1
ATOM 1440 N N . ASN A 1 177 ? -7.349 18.823 -0.165 1.00 89.00 177 ASN A N 1
ATOM 1441 C CA . ASN A 1 177 ? -6.844 17.801 0.748 1.00 89.00 177 ASN A CA 1
ATOM 1442 C C . ASN A 1 177 ? -5.898 16.845 0.008 1.00 89.00 177 ASN A C 1
ATOM 1444 O O . ASN A 1 177 ? -4.795 16.569 0.477 1.00 89.00 177 ASN A O 1
ATOM 1448 N N . LYS A 1 178 ? -6.293 16.399 -1.189 1.00 89.00 178 LYS A N 1
ATOM 1449 C CA . LYS A 1 178 ? -5.474 15.562 -2.073 1.00 89.00 178 LYS A CA 1
ATOM 1450 C C . LYS A 1 178 ? -4.190 16.271 -2.507 1.00 89.00 178 LYS A C 1
ATOM 1452 O O . LYS A 1 178 ? -3.120 15.676 -2.437 1.00 89.00 178 LYS A O 1
ATOM 1457 N N . ALA A 1 179 ? -4.261 17.542 -2.900 1.00 90.69 179 ALA A N 1
ATOM 1458 C CA . ALA A 1 179 ? -3.082 18.321 -3.280 1.00 90.69 179 ALA A CA 1
ATOM 1459 C C . ALA A 1 179 ? -2.092 18.500 -2.115 1.00 90.69 179 ALA A C 1
ATOM 1461 O O . ALA A 1 179 ? -0.877 18.457 -2.320 1.00 90.69 179 ALA A O 1
ATOM 1462 N N . MET A 1 180 ? -2.592 18.681 -0.890 1.00 93.06 180 MET A N 1
ATOM 1463 C CA . MET A 1 180 ? -1.751 18.781 0.305 1.00 93.06 180 MET A CA 1
ATOM 1464 C C . MET A 1 180 ? -1.153 17.427 0.691 1.00 93.06 180 MET A C 1
ATOM 1466 O O . MET A 1 180 ? 0.018 17.369 1.056 1.00 93.06 180 MET A O 1
ATOM 1470 N N . LEU A 1 181 ? -1.885 16.329 0.498 1.00 92.81 181 LEU A N 1
ATOM 1471 C CA . LEU A 1 181 ? -1.385 14.973 0.721 1.00 92.81 181 LEU A CA 1
ATOM 1472 C C . LEU A 1 181 ? -0.142 14.639 -0.125 1.00 92.81 181 LEU A C 1
ATOM 1474 O O . LEU A 1 181 ? 0.739 13.919 0.339 1.00 92.81 181 LEU A O 1
ATOM 1478 N N . LEU A 1 182 ? 0.001 15.222 -1.322 1.00 93.94 182 LEU A N 1
ATOM 1479 C CA . LEU A 1 182 ? 1.209 15.071 -2.152 1.00 93.94 182 LEU A CA 1
ATOM 1480 C C . LEU A 1 182 ? 2.485 15.627 -1.499 1.00 93.94 182 LEU A C 1
ATOM 1482 O O . LEU A 1 182 ? 3.588 15.304 -1.935 1.00 93.94 182 LEU A O 1
ATOM 1486 N N . LYS A 1 183 ? 2.353 16.478 -0.477 1.00 94.19 183 LYS A N 1
ATOM 1487 C CA . LYS A 1 183 ? 3.478 17.061 0.270 1.00 94.19 183 LYS A CA 1
ATOM 1488 C C . LYS A 1 183 ? 3.876 16.232 1.486 1.00 94.19 183 LYS A C 1
ATOM 1490 O O . LYS A 1 183 ? 4.830 16.593 2.171 1.00 94.19 183 LYS A O 1
ATOM 1495 N N . HIS A 1 184 ? 3.153 15.154 1.772 1.00 95.88 184 HIS A N 1
ATOM 1496 C CA . HIS A 1 184 ? 3.397 14.355 2.957 1.00 95.88 184 HIS A CA 1
ATOM 1497 C C . HIS A 1 184 ? 4.777 13.683 2.900 1.00 95.88 184 HIS A C 1
ATOM 1499 O O . HIS A 1 184 ? 5.147 13.032 1.920 1.00 95.88 184 HIS A O 1
ATOM 1505 N N . LYS A 1 185 ? 5.537 13.801 3.992 1.00 96.00 185 LYS A N 1
ATOM 1506 C CA . LYS A 1 185 ? 6.912 13.309 4.134 1.00 96.00 185 LYS A CA 1
ATOM 1507 C C . LYS A 1 185 ? 7.096 11.817 3.850 1.00 96.00 185 LYS A C 1
ATOM 1509 O O . LYS A 1 185 ? 8.175 11.444 3.389 1.00 96.00 185 LYS A O 1
ATOM 1514 N N . PHE A 1 186 ? 6.079 10.972 4.072 1.00 96.00 186 PHE A N 1
ATOM 1515 C CA . PHE A 1 186 ? 6.212 9.523 3.870 1.00 96.00 186 PHE A CA 1
ATOM 1516 C C . PHE A 1 186 ? 6.539 9.183 2.406 1.00 96.00 186 PHE A C 1
ATOM 1518 O O . PHE A 1 186 ? 7.281 8.236 2.140 1.00 96.00 186 PHE A O 1
ATOM 1525 N N . LEU A 1 187 ? 6.048 9.985 1.451 1.00 97.06 187 LEU A N 1
ATOM 1526 C CA . LEU A 1 187 ? 6.322 9.814 0.022 1.00 97.06 187 LEU A CA 1
ATOM 1527 C C . LEU A 1 187 ? 7.824 9.960 -0.253 1.00 97.06 187 LEU A C 1
ATOM 1529 O O . LEU A 1 187 ? 8.472 9.050 -0.772 1.00 97.06 187 LEU A O 1
ATOM 1533 N N . GLY A 1 188 ? 8.408 11.072 0.201 1.00 96.88 188 GLY A N 1
ATOM 1534 C CA . GLY A 1 188 ? 9.839 11.332 0.058 1.00 96.88 188 GLY A CA 1
ATOM 1535 C C . GLY A 1 188 ? 10.711 10.347 0.843 1.00 96.88 188 GLY A C 1
ATOM 1536 O O . GLY A 1 188 ? 11.770 9.947 0.359 1.00 96.88 188 GLY A O 1
ATOM 1537 N N . GLN A 1 189 ? 10.271 9.920 2.030 1.00 97.06 189 GLN A N 1
ATOM 1538 C CA . GLN A 1 189 ? 10.992 8.940 2.847 1.00 97.06 189 GLN A CA 1
ATOM 1539 C C . GLN A 1 189 ? 11.044 7.567 2.171 1.00 97.06 189 GLN A C 1
ATOM 1541 O O . GLN A 1 189 ? 12.133 7.023 1.987 1.00 97.06 189 GLN A O 1
ATOM 1546 N N . THR A 1 190 ? 9.901 7.038 1.730 1.00 97.50 190 THR A N 1
ATOM 1547 C CA . THR A 1 190 ? 9.843 5.745 1.027 1.00 97.50 190 THR A CA 1
ATOM 1548 C C . THR A 1 190 ? 10.622 5.785 -0.286 1.00 97.50 190 THR A C 1
ATOM 1550 O O . THR A 1 190 ? 11.395 4.865 -0.554 1.00 97.50 190 THR A O 1
ATOM 1553 N N . LYS A 1 191 ? 10.534 6.889 -1.049 1.00 97.50 191 LYS A N 1
ATOM 1554 C CA . LYS A 1 191 ? 11.388 7.129 -2.225 1.00 97.50 191 LYS A CA 1
ATOM 1555 C C . LYS A 1 191 ? 12.869 7.019 -1.881 1.00 97.50 191 LYS A C 1
ATOM 1557 O O . LYS A 1 191 ? 13.589 6.296 -2.555 1.00 97.50 191 LYS A O 1
ATOM 1562 N N . LYS A 1 192 ? 13.326 7.731 -0.848 1.00 96.50 192 LYS A N 1
ATOM 1563 C CA . LYS A 1 192 ? 14.742 7.775 -0.460 1.00 96.50 192 LYS A CA 1
ATOM 1564 C C . LYS A 1 192 ? 15.259 6.406 -0.015 1.00 96.50 192 LYS A C 1
ATOM 1566 O O . LYS A 1 192 ? 16.361 6.028 -0.391 1.00 96.50 192 LYS A O 1
ATOM 1571 N N . ILE A 1 193 ? 14.482 5.686 0.790 1.00 96.56 193 ILE A N 1
ATOM 1572 C CA . ILE A 1 193 ? 14.898 4.409 1.385 1.00 96.56 193 ILE A CA 1
ATOM 1573 C C . ILE A 1 193 ? 14.887 3.301 0.328 1.00 96.56 193 ILE A C 1
ATOM 1575 O O . ILE A 1 193 ? 15.904 2.653 0.084 1.00 96.56 193 ILE A O 1
ATOM 1579 N N . PHE A 1 194 ? 13.754 3.110 -0.350 1.00 96.94 194 PHE A N 1
ATOM 1580 C CA . PHE A 1 194 ? 13.570 2.000 -1.287 1.00 96.94 194 PHE A CA 1
ATOM 1581 C C . PHE A 1 194 ? 14.005 2.332 -2.715 1.00 96.94 194 PHE A C 1
ATOM 1583 O O . PHE A 1 194 ? 14.164 1.433 -3.536 1.00 96.94 194 PHE A O 1
ATOM 1590 N N . GLY A 1 195 ? 14.274 3.598 -3.023 1.00 95.88 195 GLY A N 1
ATOM 1591 C CA . GLY A 1 195 ? 14.881 4.035 -4.278 1.00 95.88 195 GLY A CA 1
ATOM 1592 C C . GLY A 1 195 ? 16.406 3.966 -4.312 1.00 95.88 195 GLY A C 1
ATOM 1593 O O . GLY A 1 195 ? 16.986 4.313 -5.335 1.00 95.88 195 GLY A O 1
ATOM 1594 N N . ARG A 1 196 ? 17.062 3.510 -3.235 1.00 94.69 196 ARG A N 1
ATOM 1595 C CA . ARG A 1 196 ? 18.527 3.404 -3.162 1.00 94.69 196 ARG A CA 1
ATOM 1596 C C . ARG A 1 196 ? 19.101 2.637 -4.360 1.00 94.69 196 ARG A C 1
ATOM 1598 O O . ARG A 1 196 ? 18.688 1.506 -4.634 1.00 94.69 196 ARG A O 1
ATOM 1605 N N . GLY A 1 197 ? 20.049 3.234 -5.072 1.00 94.06 197 GLY A N 1
ATOM 1606 C CA . GLY A 1 197 ? 20.644 2.701 -6.303 1.00 94.06 197 GLY A CA 1
ATOM 1607 C C . GLY A 1 197 ? 19.898 3.065 -7.595 1.00 94.06 197 GLY A C 1
ATOM 1608 O O . GLY A 1 197 ? 20.314 2.637 -8.671 1.00 94.06 197 GLY A O 1
ATOM 1609 N N . TRP A 1 198 ? 18.795 3.817 -7.524 1.00 95.38 198 TRP A N 1
ATOM 1610 C CA . TRP A 1 198 ? 18.074 4.344 -8.691 1.00 95.38 198 TRP A CA 1
ATOM 1611 C C . TRP A 1 198 ? 18.333 5.842 -8.926 1.00 95.38 198 TRP A C 1
ATOM 1613 O O . TRP A 1 198 ? 17.765 6.413 -9.849 1.00 95.38 198 TRP A O 1
ATOM 1623 N N . GLU A 1 199 ? 19.189 6.494 -8.136 1.00 94.19 199 GLU A N 1
ATOM 1624 C CA . GLU A 1 199 ? 19.342 7.957 -8.081 1.00 94.19 199 GLU A CA 1
ATOM 1625 C C . GLU A 1 199 ? 19.750 8.589 -9.417 1.00 94.19 199 GLU A C 1
ATOM 1627 O O . GLU A 1 199 ? 19.276 9.673 -9.769 1.00 94.19 199 GLU A O 1
ATOM 1632 N N . GLU A 1 200 ? 20.577 7.886 -10.189 1.00 92.81 200 GLU A N 1
ATOM 1633 C CA . GLU A 1 200 ? 21.062 8.348 -11.493 1.00 92.81 200 GLU A CA 1
ATOM 1634 C C . GLU A 1 200 ? 20.050 8.137 -12.630 1.00 92.81 200 GLU A C 1
ATOM 1636 O O . GLU A 1 200 ? 20.233 8.646 -13.738 1.00 92.81 200 GLU A O 1
ATOM 1641 N N . ARG A 1 201 ? 18.953 7.410 -12.380 1.00 90.44 201 ARG A N 1
ATOM 1642 C CA . ARG A 1 201 ? 17.898 7.182 -13.374 1.00 90.44 201 ARG A CA 1
ATOM 1643 C C . ARG A 1 201 ? 17.072 8.449 -13.566 1.00 90.44 201 ARG A C 1
ATOM 1645 O O . ARG A 1 201 ? 16.633 9.085 -12.607 1.00 90.44 201 ARG A O 1
ATOM 1652 N N . VAL A 1 202 ? 16.793 8.790 -14.822 1.00 90.06 202 VAL A N 1
ATOM 1653 C CA . VAL A 1 202 ? 15.937 9.93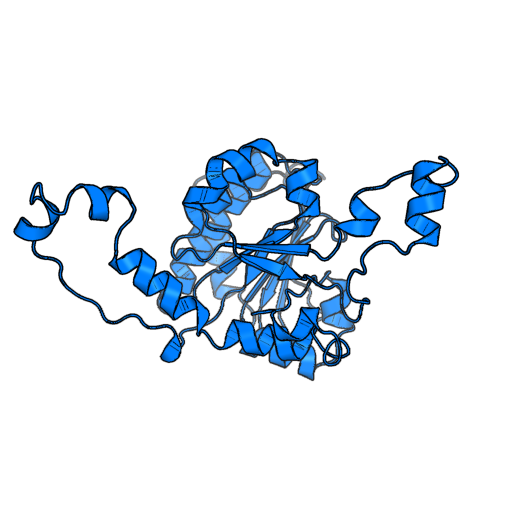9 -15.158 1.00 90.06 202 VAL A CA 1
ATOM 1654 C C . VAL A 1 202 ? 14.529 9.728 -14.605 1.00 90.06 202 VAL A C 1
ATOM 1656 O O . VAL A 1 202 ? 13.945 10.648 -14.034 1.00 90.06 202 VAL A O 1
ATOM 1659 N N . GLU A 1 203 ? 14.020 8.502 -14.703 1.00 90.44 203 GLU A N 1
ATOM 1660 C CA . GLU A 1 203 ? 12.694 8.113 -14.230 1.00 90.44 203 GLU A CA 1
ATOM 1661 C C . GLU A 1 203 ? 12.559 8.321 -12.717 1.00 90.44 203 GLU A C 1
ATOM 1663 O O . GLU A 1 203 ? 11.541 8.834 -12.256 1.00 90.44 203 GLU A O 1
ATOM 1668 N N . TYR A 1 204 ? 13.613 8.019 -11.948 1.00 93.25 204 TYR A N 1
ATOM 1669 C CA . TYR A 1 204 ? 13.624 8.177 -10.493 1.00 93.25 204 TYR A CA 1
ATOM 1670 C C . TYR A 1 204 ? 13.411 9.628 -10.052 1.00 93.25 204 TYR A C 1
ATOM 1672 O O . TYR A 1 204 ? 12.727 9.889 -9.056 1.00 93.25 204 TYR A O 1
ATOM 1680 N N . ARG A 1 205 ? 13.950 10.601 -10.796 1.00 91.19 205 ARG A N 1
ATOM 1681 C CA . ARG A 1 205 ? 13.831 12.027 -10.447 1.00 91.19 205 ARG A CA 1
ATOM 1682 C C . ARG A 1 205 ? 12.371 12.473 -10.379 1.00 91.19 205 ARG A C 1
ATOM 1684 O O . ARG A 1 205 ? 12.026 13.207 -9.457 1.00 91.19 205 ARG A O 1
ATOM 1691 N N . GLY A 1 206 ? 11.524 11.965 -11.276 1.00 91.50 206 GLY A N 1
ATOM 1692 C CA . GLY A 1 206 ? 10.099 12.300 -11.350 1.00 91.50 206 GLY A CA 1
ATOM 1693 C C . GLY A 1 206 ? 9.194 11.580 -10.345 1.00 91.50 206 GLY A C 1
ATOM 1694 O O . GLY A 1 206 ? 8.038 11.966 -10.204 1.00 91.50 206 GLY A O 1
ATOM 1695 N N . LEU A 1 207 ? 9.682 10.555 -9.639 1.00 94.69 207 LEU A N 1
ATOM 1696 C CA . LEU A 1 207 ? 8.842 9.784 -8.714 1.00 94.69 207 LEU A CA 1
ATOM 1697 C C . LEU A 1 207 ? 8.518 10.570 -7.445 1.00 94.69 207 LEU A C 1
ATOM 1699 O O . LEU A 1 207 ? 9.386 11.250 -6.895 1.00 94.69 207 LEU A O 1
ATOM 1703 N N . LEU A 1 208 ? 7.302 10.413 -6.928 1.00 95.50 208 LEU A N 1
ATOM 1704 C CA . LEU A 1 208 ? 6.933 10.924 -5.603 1.00 95.50 208 LEU A CA 1
ATOM 1705 C C . LEU A 1 208 ? 7.363 9.968 -4.484 1.00 95.50 208 LEU A C 1
ATOM 1707 O O . LEU A 1 208 ? 7.816 10.415 -3.437 1.00 95.50 208 LEU A O 1
ATOM 1711 N N . PHE A 1 209 ? 7.245 8.664 -4.729 1.00 97.50 209 PHE A N 1
ATOM 1712 C CA . PHE A 1 209 ? 7.499 7.585 -3.773 1.00 97.50 209 PHE A CA 1
ATOM 1713 C C . PHE A 1 209 ? 8.072 6.356 -4.490 1.00 97.50 209 PHE A C 1
ATOM 1715 O O . PHE A 1 209 ? 7.962 6.247 -5.710 1.00 97.50 209 PHE A O 1
ATOM 1722 N N . VAL A 1 210 ? 8.639 5.412 -3.742 1.00 97.88 210 VAL A N 1
ATOM 1723 C CA . VAL A 1 210 ? 8.900 4.041 -4.215 1.00 97.88 210 VAL A CA 1
ATOM 1724 C C . VAL A 1 210 ? 8.236 3.097 -3.223 1.00 97.88 210 VAL A C 1
ATOM 1726 O O . VAL A 1 210 ? 8.552 3.143 -2.037 1.00 97.88 210 VAL A O 1
ATOM 1729 N N . LEU A 1 211 ? 7.289 2.282 -3.689 1.00 98.19 211 LEU A N 1
ATOM 1730 C CA . LEU A 1 211 ? 6.507 1.400 -2.821 1.00 98.19 211 LEU A CA 1
ATOM 1731 C C . LEU A 1 211 ? 7.298 0.123 -2.494 1.00 98.19 211 LEU A C 1
ATOM 1733 O O . LEU A 1 211 ? 7.605 -0.644 -3.411 1.00 98.19 211 LEU A O 1
ATOM 1737 N N . PRO A 1 212 ? 7.609 -0.163 -1.222 1.00 97.44 212 PRO A N 1
ATOM 1738 C CA . PRO A 1 212 ? 8.230 -1.430 -0.868 1.00 97.44 212 PRO A CA 1
ATOM 1739 C C . PRO A 1 212 ? 7.255 -2.601 -1.021 1.00 97.44 212 PRO A C 1
ATOM 1741 O O . PRO A 1 212 ? 6.110 -2.544 -0.563 1.00 97.44 212 PRO A O 1
ATOM 1744 N N . ARG A 1 213 ? 7.731 -3.688 -1.632 1.00 96.62 213 ARG A N 1
ATOM 1745 C CA . ARG A 1 213 ? 7.037 -4.980 -1.721 1.00 96.62 213 ARG A CA 1
ATOM 1746 C C . ARG A 1 213 ? 7.782 -5.989 -0.868 1.00 96.62 213 ARG A C 1
ATOM 1748 O O . ARG A 1 213 ? 8.728 -6.604 -1.351 1.00 96.62 213 ARG A O 1
ATOM 1755 N N . LEU A 1 214 ? 7.390 -6.076 0.398 1.00 97.25 214 LEU A N 1
ATOM 1756 C CA . LEU A 1 214 ? 8.049 -6.923 1.382 1.00 97.25 214 LEU A CA 1
ATOM 1757 C C . LEU A 1 214 ? 7.246 -8.206 1.573 1.00 97.25 214 LEU A C 1
ATOM 1759 O O . LEU A 1 214 ? 6.070 -8.151 1.927 1.00 97.25 214 LEU A O 1
ATOM 1763 N N . ALA A 1 215 ? 7.890 -9.345 1.355 1.00 96.06 215 ALA A N 1
ATOM 1764 C CA . ALA A 1 215 ? 7.418 -10.639 1.821 1.00 96.06 215 ALA A CA 1
ATOM 1765 C C . ALA A 1 215 ? 7.794 -10.839 3.296 1.00 96.06 215 ALA A C 1
ATOM 1767 O O . ALA A 1 215 ? 8.585 -10.080 3.865 1.00 96.06 215 ALA A O 1
ATOM 1768 N N . SER A 1 216 ? 7.266 -11.888 3.930 1.00 95.25 216 SER A N 1
ATOM 1769 C CA . SER A 1 216 ? 7.558 -12.167 5.343 1.00 95.25 216 SER A CA 1
ATOM 1770 C C . SER A 1 216 ? 9.059 -12.314 5.607 1.00 95.25 216 SER A C 1
ATOM 1772 O O . SER A 1 216 ? 9.557 -11.783 6.598 1.00 95.25 216 SER A O 1
ATOM 1774 N N . SER A 1 217 ? 9.793 -12.956 4.690 1.00 94.88 217 SER A N 1
ATOM 1775 C CA . SER A 1 217 ? 11.244 -13.150 4.775 1.00 94.88 217 SER A CA 1
ATOM 1776 C C . SER A 1 217 ? 12.025 -11.839 4.818 1.00 94.88 217 SER A C 1
ATOM 1778 O O . SER A 1 217 ? 13.042 -11.762 5.506 1.00 94.88 217 SER A O 1
ATOM 1780 N N . ASP A 1 218 ? 11.540 -10.799 4.136 1.00 96.44 218 ASP A N 1
ATOM 1781 C CA . ASP A 1 218 ? 12.248 -9.523 4.037 1.00 96.44 218 ASP A CA 1
ATOM 1782 C C . ASP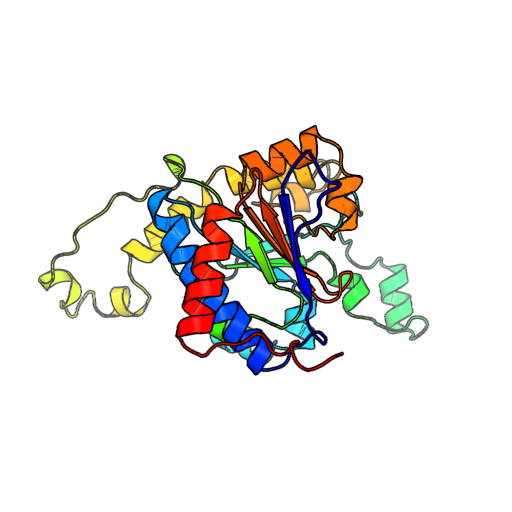 A 1 218 ? 12.336 -8.821 5.395 1.00 96.44 218 ASP A C 1
ATOM 1784 O O . ASP A 1 218 ? 13.345 -8.190 5.695 1.00 96.44 218 ASP A O 1
ATOM 1788 N N . PHE A 1 219 ? 11.339 -8.992 6.267 1.00 95.62 219 PHE A N 1
ATOM 1789 C CA . PHE A 1 219 ? 11.372 -8.431 7.621 1.00 95.62 219 PHE A CA 1
ATOM 1790 C C . PHE A 1 219 ? 12.461 -9.049 8.509 1.00 95.62 219 PHE A C 1
ATOM 1792 O O . PHE A 1 219 ? 12.872 -8.427 9.486 1.00 95.62 219 PHE A O 1
ATOM 1799 N N . PHE A 1 220 ? 12.951 -10.245 8.169 1.00 93.88 220 PHE A N 1
ATOM 1800 C CA . PHE A 1 220 ? 14.051 -10.901 8.881 1.00 93.88 220 PHE A CA 1
ATOM 1801 C C . PHE A 1 220 ? 15.424 -10.579 8.286 1.00 93.88 220 PHE A C 1
ATOM 1803 O O . PHE A 1 220 ? 16.421 -10.652 9.001 1.00 93.88 220 PHE A O 1
ATOM 1810 N N . SER A 1 221 ? 15.493 -10.274 6.987 1.00 93.88 221 SER A N 1
ATOM 1811 C CA . SER A 1 221 ? 16.764 -10.112 6.269 1.00 93.88 221 SER A CA 1
ATOM 1812 C C . SER A 1 221 ? 17.138 -8.669 5.948 1.00 93.88 221 SER A C 1
ATOM 1814 O O . SER A 1 221 ? 18.308 -8.410 5.667 1.00 93.88 221 SER A O 1
ATOM 1816 N N . LEU A 1 222 ? 16.174 -7.746 5.932 1.00 95.38 222 LEU A N 1
ATOM 1817 C CA . LEU A 1 222 ? 16.437 -6.338 5.649 1.00 95.38 222 LEU A CA 1
ATOM 1818 C C . LEU A 1 222 ? 17.304 -5.689 6.724 1.00 95.38 222 LEU A C 1
ATOM 1820 O O . LEU A 1 222 ? 17.251 -6.035 7.906 1.00 95.38 222 LEU A O 1
ATOM 1824 N N . GLU A 1 223 ? 18.077 -4.695 6.299 1.00 94.62 223 GLU A N 1
ATOM 1825 C CA . GLU A 1 223 ? 18.916 -3.926 7.200 1.00 94.62 223 GLU A CA 1
ATOM 1826 C C . GLU A 1 223 ? 18.055 -3.192 8.256 1.00 94.62 223 GLU A C 1
ATOM 1828 O O . GLU A 1 223 ? 17.008 -2.623 7.919 1.00 94.62 223 GLU A O 1
ATOM 1833 N N . PRO A 1 224 ? 18.465 -3.175 9.542 1.00 93.69 224 PRO A N 1
ATOM 1834 C CA . PRO A 1 224 ? 17.658 -2.580 10.609 1.00 93.69 224 PRO A CA 1
ATOM 1835 C C . PRO A 1 224 ? 17.310 -1.103 10.393 1.00 93.69 224 PRO A C 1
ATOM 1837 O O . PRO A 1 224 ? 16.232 -0.664 10.779 1.00 93.69 224 PRO A O 1
ATOM 1840 N N . ASP A 1 225 ? 18.200 -0.333 9.766 1.00 94.69 225 ASP A N 1
ATOM 1841 C CA . ASP A 1 225 ? 17.994 1.079 9.431 1.00 94.69 225 ASP A CA 1
ATOM 1842 C C . ASP A 1 225 ? 16.961 1.273 8.311 1.00 94.69 225 ASP A C 1
ATOM 1844 O O . ASP A 1 225 ? 16.182 2.227 8.348 1.00 94.69 225 ASP A O 1
ATOM 1848 N N . VAL A 1 226 ? 16.902 0.349 7.350 1.00 96.00 226 VAL A N 1
ATOM 1849 C CA . VAL A 1 226 ? 15.882 0.327 6.292 1.00 96.00 226 VAL A CA 1
ATOM 1850 C C . VAL A 1 226 ? 14.505 0.038 6.888 1.00 96.00 226 VAL A C 1
ATOM 1852 O O . VAL A 1 226 ? 13.548 0.754 6.586 1.00 96.00 226 VAL A O 1
ATOM 1855 N N . LEU A 1 227 ? 14.404 -0.962 7.770 1.00 95.88 227 LEU A N 1
ATOM 1856 C CA . LEU A 1 227 ? 13.157 -1.275 8.476 1.00 95.88 227 LEU A CA 1
ATOM 1857 C C . LEU A 1 227 ? 12.728 -0.140 9.411 1.00 95.88 227 LEU A C 1
ATOM 1859 O O . LEU A 1 227 ? 11.565 0.257 9.393 1.00 95.88 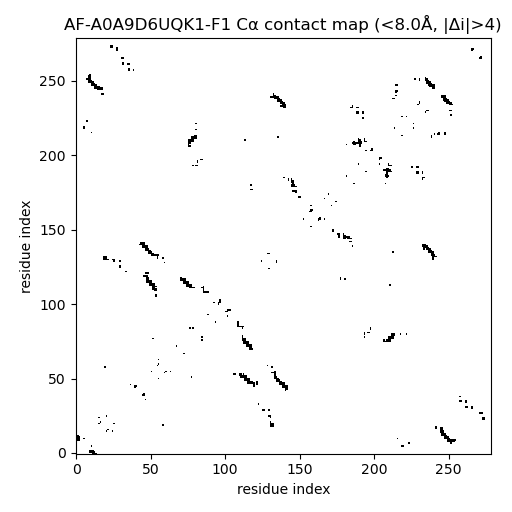227 LEU A O 1
ATOM 1863 N N . ALA A 1 228 ? 13.657 0.434 10.178 1.00 95.81 228 ALA A N 1
ATOM 1864 C CA . ALA A 1 228 ? 13.372 1.593 11.020 1.00 95.81 228 ALA A CA 1
ATOM 1865 C C . ALA A 1 228 ? 12.861 2.773 10.181 1.00 95.81 228 ALA A C 1
ATOM 1867 O O . ALA A 1 228 ? 11.842 3.372 10.514 1.00 95.81 228 ALA A O 1
ATOM 1868 N N . GLY A 1 229 ? 13.502 3.053 9.042 1.00 96.31 229 GLY A N 1
ATOM 1869 C CA . GLY A 1 229 ? 13.070 4.099 8.121 1.00 96.31 229 GLY A CA 1
ATOM 1870 C C . GLY A 1 229 ? 11.683 3.849 7.515 1.00 96.31 229 GLY A C 1
ATOM 1871 O O . GLY A 1 229 ? 10.915 4.800 7.353 1.00 96.31 229 GLY A O 1
ATOM 1872 N N . LEU A 1 230 ? 11.336 2.593 7.206 1.00 97.19 230 LEU A N 1
ATOM 1873 C CA . LEU A 1 230 ? 9.978 2.223 6.795 1.00 97.19 230 LEU A CA 1
ATOM 1874 C C . LEU A 1 230 ? 8.973 2.560 7.897 1.00 97.19 230 LEU A C 1
ATOM 1876 O O . LEU A 1 230 ? 7.991 3.247 7.625 1.00 97.19 230 LEU A O 1
ATOM 1880 N N . PHE A 1 231 ? 9.226 2.115 9.127 1.00 97.31 231 PHE A N 1
ATOM 1881 C CA . PHE A 1 231 ? 8.300 2.309 10.241 1.00 97.31 231 PHE A CA 1
ATOM 1882 C C . PHE A 1 231 ? 8.232 3.756 10.747 1.00 97.31 231 PHE A C 1
ATOM 1884 O O . PHE A 1 231 ? 7.215 4.161 11.305 1.00 97.31 231 PHE A O 1
ATOM 1891 N N . ASP A 1 232 ? 9.261 4.564 10.499 1.00 95.81 232 ASP A N 1
ATOM 1892 C CA . ASP A 1 232 ? 9.219 6.010 10.726 1.00 95.81 232 ASP A CA 1
ATOM 1893 C C . ASP A 1 232 ? 8.387 6.747 9.662 1.00 95.81 232 ASP A C 1
ATOM 1895 O O . ASP A 1 232 ? 7.782 7.781 9.957 1.00 95.81 232 ASP A O 1
ATOM 1899 N N . ALA A 1 233 ? 8.337 6.228 8.431 1.00 96.69 233 ALA A N 1
ATOM 1900 C CA . ALA A 1 233 ? 7.454 6.740 7.381 1.00 96.69 233 ALA A CA 1
ATOM 1901 C C . ALA A 1 233 ? 6.009 6.245 7.542 1.00 96.69 233 ALA A C 1
ATOM 1903 O O . ALA A 1 233 ? 5.061 6.958 7.213 1.00 96.69 233 ALA A O 1
ATOM 1904 N N . SER A 1 234 ? 5.849 5.014 8.023 1.00 97.44 234 SER A N 1
ATOM 1905 C CA . SER A 1 234 ? 4.595 4.276 8.066 1.00 97.44 234 SER A CA 1
ATOM 1906 C C . SER A 1 234 ? 4.633 3.252 9.209 1.00 97.44 234 SER A C 1
ATOM 1908 O O . SER A 1 234 ? 5.105 2.135 8.993 1.00 97.44 234 SER A O 1
ATOM 1910 N N . PRO A 1 235 ? 4.146 3.584 10.421 1.00 97.00 235 PRO A N 1
ATOM 1911 C CA . PRO A 1 235 ? 4.209 2.699 11.591 1.00 97.00 235 PRO A CA 1
ATOM 1912 C C . PRO A 1 235 ? 3.539 1.335 11.397 1.00 97.00 235 PRO A C 1
ATOM 1914 O O . PRO A 1 235 ? 3.873 0.392 12.114 1.00 97.00 235 PRO A O 1
ATOM 1917 N N . LEU A 1 236 ? 2.619 1.215 10.437 1.00 97.88 236 LEU A N 1
ATOM 1918 C CA . LEU A 1 236 ? 2.077 -0.061 9.991 1.00 97.88 236 LEU A CA 1
ATOM 1919 C C . LEU A 1 236 ? 2.314 -0.231 8.490 1.00 97.88 236 LEU A C 1
ATOM 1921 O O . LEU A 1 236 ? 2.331 0.735 7.727 1.00 97.88 236 LEU A O 1
ATOM 1925 N N . TYR A 1 237 ? 2.441 -1.475 8.062 1.00 98.38 237 TYR A N 1
ATOM 1926 C CA . TYR A 1 237 ? 2.570 -1.888 6.675 1.00 98.38 237 TYR A CA 1
ATOM 1927 C C . TYR A 1 237 ? 1.679 -3.103 6.459 1.00 98.38 237 TYR A C 1
ATOM 1929 O O . TYR A 1 237 ? 1.767 -4.069 7.213 1.00 98.38 237 TYR A O 1
ATOM 1937 N N . LEU A 1 238 ? 0.835 -3.077 5.435 1.00 98.50 238 LEU A N 1
ATOM 1938 C CA . LEU A 1 238 ? 0.018 -4.226 5.068 1.00 98.50 238 LEU A CA 1
ATOM 1939 C C . LEU A 1 238 ? 0.202 -4.561 3.598 1.00 98.50 238 LEU A C 1
ATOM 1941 O O . LEU A 1 238 ? 0.232 -3.663 2.764 1.00 98.50 238 LEU A O 1
ATOM 1945 N N . ILE A 1 239 ? 0.283 -5.846 3.277 1.00 98.38 239 ILE A N 1
ATOM 1946 C CA . ILE A 1 239 ? 0.379 -6.312 1.895 1.00 98.38 239 ILE A CA 1
ATOM 1947 C C . ILE A 1 239 ? -0.392 -7.612 1.696 1.00 98.38 239 ILE A C 1
ATOM 1949 O O . ILE A 1 239 ? -0.370 -8.515 2.535 1.00 98.38 239 ILE A O 1
ATOM 1953 N N . GLU A 1 240 ? -1.052 -7.717 0.551 1.00 97.94 240 GLU A N 1
ATOM 1954 C CA . GLU A 1 240 ? -1.488 -8.988 -0.009 1.00 97.94 240 GLU A CA 1
ATOM 1955 C C . GLU A 1 240 ? -0.286 -9.682 -0.645 1.00 97.94 240 GLU A C 1
ATOM 1957 O O . GLU A 1 240 ? 0.135 -9.338 -1.746 1.00 97.94 240 GLU A O 1
ATOM 1962 N N . SER A 1 241 ? 0.307 -10.635 0.070 1.00 95.00 241 SER A N 1
ATOM 1963 C CA . SER A 1 241 ? 1.519 -11.311 -0.378 1.00 95.00 241 SER A CA 1
ATOM 1964 C C . SER A 1 241 ? 1.184 -12.674 -0.966 1.00 95.00 241 SER A C 1
ATOM 1966 O O . SER A 1 241 ? 0.923 -13.648 -0.253 1.00 95.00 241 SER A O 1
ATOM 1968 N N . ALA A 1 242 ? 1.228 -12.759 -2.296 1.00 90.69 242 ALA A N 1
ATOM 1969 C CA . ALA A 1 242 ? 1.110 -14.030 -3.003 1.00 90.69 242 ALA A CA 1
ATOM 1970 C C . ALA A 1 242 ? 2.229 -15.014 -2.616 1.00 90.69 242 ALA A C 1
ATOM 1972 O O . ALA A 1 242 ? 1.967 -16.210 -2.510 1.00 90.69 242 ALA A O 1
ATOM 1973 N N . ALA A 1 243 ? 3.442 -14.512 -2.354 1.00 92.00 243 ALA A N 1
ATOM 1974 C CA . ALA A 1 243 ? 4.583 -15.321 -1.923 1.00 92.00 243 ALA A CA 1
ATOM 1975 C C . ALA A 1 243 ? 4.367 -15.950 -0.536 1.00 92.00 243 ALA A C 1
ATOM 1977 O O . ALA A 1 243 ? 4.802 -17.072 -0.298 1.00 92.00 243 ALA A O 1
ATOM 1978 N N . ASP A 1 244 ? 3.651 -15.255 0.353 1.00 93.69 244 ASP A N 1
ATOM 1979 C CA . ASP A 1 244 ? 3.349 -15.726 1.712 1.00 93.69 244 ASP A CA 1
ATOM 1980 C C . ASP A 1 244 ? 1.964 -16.380 1.833 1.00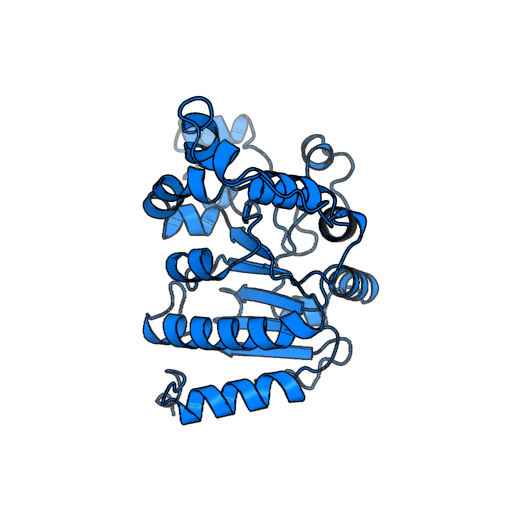 93.69 244 ASP A C 1
ATOM 1982 O O . ASP A 1 244 ? 1.494 -16.645 2.942 1.00 93.69 244 ASP A O 1
ATOM 1986 N N . HIS A 1 245 ? 1.279 -16.613 0.706 1.00 92.69 245 HIS A N 1
ATOM 1987 C CA . HIS A 1 245 ? -0.067 -17.195 0.654 1.00 92.69 245 HIS A CA 1
ATOM 1988 C C . HIS A 1 245 ? -1.052 -16.534 1.639 1.00 92.69 245 HIS A C 1
ATOM 1990 O O . HIS A 1 245 ? -1.835 -17.199 2.324 1.00 92.69 245 HIS A O 1
ATOM 1996 N N . GLY A 1 246 ? -0.992 -15.208 1.763 1.00 94.94 246 GLY A N 1
ATOM 1997 C CA . GLY A 1 246 ? -1.712 -14.516 2.824 1.00 94.94 246 GLY A CA 1
ATOM 1998 C C . GLY A 1 246 ? -1.644 -13.006 2.753 1.00 94.94 246 GLY A C 1
ATOM 1999 O O . GLY A 1 246 ? -1.071 -12.409 1.845 1.00 94.94 246 GLY A O 1
ATOM 2000 N N . VAL A 1 247 ? -2.241 -12.394 3.766 1.00 96.94 247 VAL A N 1
ATOM 2001 C CA . VAL A 1 247 ? -2.115 -10.969 4.044 1.00 96.94 247 VAL A CA 1
ATOM 2002 C C . VAL A 1 247 ? -1.186 -10.801 5.230 1.00 96.94 247 VAL A C 1
ATOM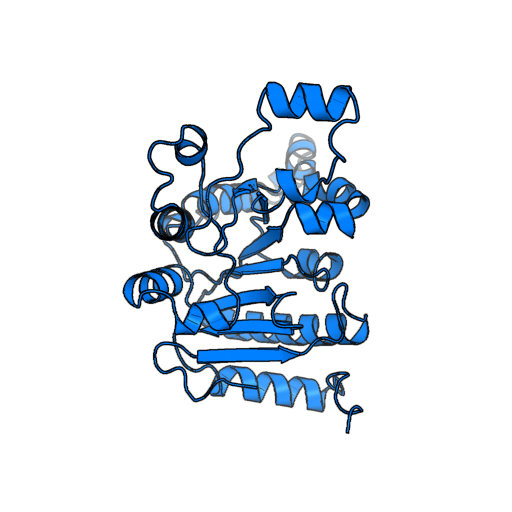 2004 O O . VAL A 1 247 ? -1.387 -11.412 6.285 1.00 96.94 247 VAL A O 1
ATOM 2007 N N . LEU A 1 248 ? -0.152 -9.992 5.038 1.00 97.25 248 LEU A N 1
ATOM 2008 C CA . LEU A 1 248 ? 0.797 -9.634 6.077 1.00 97.25 248 LEU A CA 1
ATOM 2009 C C . LEU A 1 248 ? 0.455 -8.259 6.618 1.00 97.25 248 LEU A C 1
ATOM 2011 O O . LEU A 1 248 ? 0.187 -7.341 5.850 1.00 97.25 248 LEU A O 1
ATOM 2015 N N . LEU A 1 249 ? 0.508 -8.125 7.936 1.00 98.06 249 LEU A N 1
ATOM 2016 C CA . LEU A 1 249 ? 0.462 -6.858 8.646 1.00 98.06 249 LEU A CA 1
ATOM 2017 C C . LEU A 1 249 ? 1.721 -6.771 9.504 1.00 98.06 249 LEU A C 1
ATOM 2019 O O . LEU A 1 249 ? 1.870 -7.528 10.458 1.00 98.06 249 LEU A O 1
ATOM 2023 N N . ALA A 1 250 ? 2.622 -5.865 9.159 1.00 97.75 250 ALA A N 1
ATOM 2024 C CA . ALA A 1 250 ? 3.786 -5.539 9.963 1.00 97.75 250 ALA A CA 1
ATOM 2025 C C . ALA A 1 250 ? 3.552 -4.216 10.695 1.00 97.75 250 ALA A C 1
ATOM 2027 O O . ALA A 1 250 ? 2.970 -3.285 10.137 1.00 97.75 250 ALA A O 1
ATOM 2028 N N . SER A 1 251 ? 4.017 -4.116 11.932 1.00 97.19 251 SER A N 1
ATOM 2029 C CA . SER A 1 251 ? 3.892 -2.917 12.754 1.00 97.19 251 SER A CA 1
ATOM 2030 C C . SER A 1 251 ? 5.169 -2.662 13.539 1.00 97.19 251 SER A C 1
ATOM 2032 O O . SER A 1 251 ? 5.831 -3.602 13.979 1.00 97.19 251 SER A O 1
ATOM 2034 N N . LYS A 1 252 ? 5.500 -1.382 13.738 1.00 95.69 252 LYS A N 1
ATOM 2035 C CA . LYS A 1 252 ? 6.659 -0.956 14.536 1.00 95.69 252 LYS A CA 1
ATOM 2036 C C . LYS A 1 252 ? 6.641 -1.594 15.925 1.00 95.69 252 LYS A C 1
ATOM 2038 O O . LYS A 1 252 ? 7.621 -2.200 16.344 1.00 95.69 252 LYS A O 1
ATOM 2043 N N . ASP A 1 253 ? 5.486 -1.505 16.575 1.00 94.19 253 ASP A N 1
ATOM 2044 C CA . ASP A 1 253 ? 5.239 -2.011 17.918 1.00 94.19 253 ASP A CA 1
ATOM 2045 C C . ASP A 1 253 ? 4.198 -3.142 17.893 1.00 94.19 253 ASP A C 1
ATOM 2047 O O . ASP A 1 253 ? 3.372 -3.204 16.972 1.00 94.19 253 ASP A O 1
ATOM 2051 N N . PRO A 1 254 ? 4.199 -4.048 18.888 1.00 94.31 254 PRO A N 1
ATOM 2052 C CA . PRO A 1 254 ? 3.148 -5.046 19.046 1.00 94.31 254 PRO A CA 1
ATOM 2053 C C . PRO A 1 254 ? 1.750 -4.422 19.110 1.00 94.31 254 PRO A C 1
ATOM 2055 O O . PRO A 1 254 ? 1.486 -3.514 19.890 1.00 94.31 254 PRO A O 1
ATOM 2058 N N . MET A 1 255 ? 0.836 -4.959 18.310 1.00 94.62 255 MET A N 1
ATOM 2059 C CA . MET A 1 255 ? -0.553 -4.523 18.183 1.00 94.62 255 MET A CA 1
ATOM 2060 C C . MET A 1 255 ? -1.555 -5.488 18.823 1.00 94.62 255 MET A C 1
ATOM 2062 O O . MET A 1 255 ? -2.747 -5.397 18.540 1.00 94.62 255 MET A O 1
ATOM 2066 N N . ASP A 1 256 ? -1.115 -6.421 19.667 1.00 94.12 256 ASP A N 1
ATOM 2067 C CA . ASP A 1 256 ? -1.980 -7.442 20.273 1.00 94.12 256 ASP A CA 1
ATOM 2068 C C . ASP A 1 256 ? -3.176 -6.815 21.016 1.00 94.12 256 ASP A C 1
ATOM 2070 O O . ASP A 1 256 ? -4.314 -7.236 20.816 1.00 94.12 256 ASP A O 1
ATOM 2074 N N . GLU A 1 257 ? -2.950 -5.723 21.752 1.00 94.56 257 GLU A N 1
ATOM 2075 C CA . GLU A 1 257 ? -3.998 -4.967 22.460 1.00 94.56 257 GLU A CA 1
ATOM 2076 C C . GLU A 1 257 ? -4.996 -4.261 21.525 1.00 94.56 257 GLU A C 1
ATOM 2078 O O . GLU A 1 257 ? -6.103 -3.920 21.936 1.00 94.56 257 GLU A O 1
ATOM 2083 N N . THR A 1 258 ? -4.638 -4.057 20.255 1.00 95.06 258 THR A N 1
ATOM 2084 C CA . THR A 1 258 ? -5.540 -3.504 19.231 1.00 95.06 258 THR A CA 1
ATOM 2085 C C . THR A 1 258 ? -6.234 -4.610 18.443 1.00 95.06 258 THR A C 1
ATOM 2087 O O . THR A 1 258 ? -7.441 -4.549 18.215 1.00 95.06 258 THR A O 1
ATOM 2090 N N . ILE A 1 259 ? -5.485 -5.632 18.028 1.00 95.75 259 ILE A N 1
ATOM 2091 C CA . ILE A 1 259 ? -5.957 -6.705 17.153 1.00 95.75 259 ILE A CA 1
ATOM 2092 C C . ILE A 1 259 ? -6.898 -7.644 17.905 1.00 95.75 259 ILE A C 1
ATOM 2094 O O . ILE A 1 259 ? -7.967 -7.947 17.380 1.00 95.75 259 ILE A O 1
ATOM 2098 N N . ILE A 1 260 ? -6.556 -8.080 19.124 1.00 95.50 260 ILE A N 1
ATOM 2099 C CA . ILE A 1 260 ? -7.370 -9.050 19.876 1.00 95.50 260 ILE A CA 1
ATOM 2100 C C . ILE A 1 260 ? -8.807 -8.536 20.082 1.00 95.50 260 ILE A C 1
ATOM 2102 O O . ILE A 1 260 ? -9.730 -9.242 19.670 1.00 95.50 260 ILE A O 1
ATOM 2106 N N . PRO A 1 261 ? -9.046 -7.298 20.566 1.00 96.50 261 PRO A N 1
ATOM 2107 C CA . PRO A 1 261 ? -10.411 -6.788 20.714 1.00 96.50 261 PRO A CA 1
ATOM 2108 C C . PRO A 1 261 ? -11.180 -6.668 19.392 1.00 96.50 261 PRO A C 1
ATOM 2110 O O . PRO A 1 261 ? -12.404 -6.816 19.366 1.00 96.50 261 PRO A O 1
ATOM 2113 N N . ILE A 1 262 ? -10.490 -6.396 18.276 1.00 97.00 262 ILE A N 1
ATOM 2114 C CA . ILE A 1 262 ? -11.122 -6.389 16.949 1.00 97.00 262 ILE A CA 1
ATOM 2115 C C . ILE A 1 262 ? -11.594 -7.801 16.598 1.00 97.00 262 ILE A C 1
ATOM 2117 O O . ILE A 1 262 ? -12.746 -7.976 16.203 1.00 97.00 262 ILE A O 1
ATOM 2121 N N . LEU A 1 263 ? -10.729 -8.805 16.764 1.00 95.44 263 LEU A N 1
ATOM 2122 C CA . LEU A 1 263 ? -11.057 -10.201 16.474 1.00 95.44 263 LEU A CA 1
ATOM 2123 C C . LEU A 1 263 ? -12.221 -10.700 17.338 1.00 95.44 263 LEU A C 1
ATOM 2125 O O . LEU A 1 263 ? -13.142 -11.330 16.818 1.00 95.44 263 LEU A O 1
ATOM 2129 N N . GLU A 1 264 ? -12.223 -10.371 18.630 1.00 95.50 264 GLU A N 1
ATOM 2130 C CA . GLU A 1 264 ? -13.318 -10.696 19.550 1.00 95.50 264 GLU A CA 1
ATOM 2131 C C . GLU A 1 264 ? -14.638 -10.047 19.117 1.00 95.50 264 GLU A C 1
ATOM 2133 O O . GLU A 1 264 ? -15.675 -10.711 19.086 1.00 95.50 264 GLU A O 1
ATOM 2138 N N . SER A 1 265 ? -14.606 -8.774 18.714 1.00 96.44 265 SER A N 1
ATOM 2139 C CA . SER A 1 265 ? -15.788 -8.060 18.219 1.00 96.44 265 SER A CA 1
ATOM 2140 C C . SER A 1 265 ? -16.340 -8.672 16.928 1.00 96.44 265 SER A C 1
ATOM 2142 O O . SER A 1 265 ? -17.550 -8.874 16.809 1.00 96.44 265 SER A O 1
ATOM 2144 N N . LEU A 1 266 ? -15.474 -9.033 15.975 1.00 95.31 266 LEU A N 1
ATOM 2145 C CA . LEU A 1 266 ? -15.891 -9.729 14.752 1.00 95.31 266 LEU A CA 1
ATOM 2146 C C . LEU A 1 266 ? -16.522 -11.089 15.074 1.00 95.31 266 LEU A C 1
ATOM 2148 O O . LEU A 1 266 ? -17.572 -11.426 14.524 1.00 95.31 266 LEU A O 1
ATOM 2152 N N . HIS A 1 267 ? -15.935 -11.839 16.011 1.00 93.44 267 HIS A N 1
ATOM 2153 C CA . HIS A 1 267 ? -16.483 -13.117 16.459 1.00 93.44 267 HIS A CA 1
ATOM 2154 C C . HIS A 1 267 ? -17.878 -12.959 17.081 1.00 93.44 267 HIS A C 1
ATOM 2156 O O . HIS A 1 267 ? -18.792 -13.709 16.737 1.00 93.44 267 HIS A O 1
ATOM 2162 N N . GLN A 1 268 ? -18.072 -11.956 17.945 1.00 94.38 268 GLN A N 1
ATOM 2163 C CA . GLN A 1 268 ? -19.371 -11.644 18.557 1.00 94.38 268 GLN A CA 1
ATOM 2164 C C . GLN A 1 268 ? -20.432 -11.235 17.523 1.00 94.38 268 GLN A C 1
ATOM 2166 O O . GLN A 1 268 ? -21.612 -11.522 17.706 1.00 94.38 268 GLN A O 1
ATOM 2171 N N . GLN A 1 269 ? -20.019 -10.623 16.410 1.00 94.19 269 GLN A N 1
ATOM 2172 C CA . GLN A 1 269 ? -20.887 -10.292 15.272 1.00 94.19 269 GLN A CA 1
ATOM 2173 C C . GLN A 1 269 ? -21.173 -11.494 14.351 1.00 94.19 269 GLN A C 1
ATOM 2175 O O . GLN A 1 269 ? -21.858 -11.348 13.340 1.00 94.19 269 GLN A O 1
ATOM 2180 N N . GLY A 1 270 ? -20.651 -12.683 14.670 1.00 92.00 270 GLY A N 1
ATOM 2181 C CA . GLY A 1 270 ? -20.804 -13.891 13.857 1.00 92.00 270 GLY A CA 1
ATOM 2182 C C . GLY A 1 270 ? -19.890 -13.944 12.628 1.00 92.00 270 GLY A C 1
ATOM 2183 O O . GLY A 1 270 ? -20.027 -14.848 11.804 1.00 92.00 270 GLY A O 1
ATOM 2184 N N . LEU A 1 271 ? -18.939 -13.014 12.498 1.00 91.50 271 LEU A N 1
ATOM 2185 C CA . LEU A 1 271 ? -17.968 -12.973 11.406 1.00 91.50 271 LEU A CA 1
ATOM 2186 C C . LEU A 1 271 ? -16.754 -13.842 11.756 1.00 91.50 271 LEU A C 1
ATOM 2188 O O . LEU A 1 271 ? -15.754 -13.374 12.303 1.00 91.50 271 LEU A O 1
ATOM 2192 N N . ARG A 1 272 ? -16.842 -15.134 11.431 1.00 88.50 272 ARG A N 1
ATOM 2193 C CA . ARG A 1 272 ? -15.742 -16.092 11.609 1.00 88.50 272 ARG A CA 1
ATOM 2194 C C . ARG A 1 272 ? -14.843 -16.141 10.385 1.00 88.50 272 ARG A C 1
ATOM 2196 O O . ARG A 1 272 ? -15.320 -16.027 9.255 1.00 88.50 272 ARG A O 1
ATOM 2203 N N . TYR A 1 273 ? -13.544 -16.326 10.609 1.00 87.75 273 TYR A N 1
ATOM 2204 C CA . TYR A 1 273 ? -12.608 -16.447 9.501 1.00 87.75 273 TYR A CA 1
ATOM 2205 C C . TYR A 1 273 ? -12.799 -17.797 8.776 1.00 87.75 273 TYR A C 1
ATOM 2207 O O . TYR A 1 273 ? -12.929 -18.822 9.451 1.00 87.75 273 TYR A O 1
ATOM 2215 N N . PRO A 1 274 ? -12.790 -17.857 7.426 1.00 82.31 274 PRO A N 1
ATOM 2216 C CA . PRO A 1 274 ? -13.158 -19.068 6.676 1.00 82.31 274 PRO A CA 1
ATOM 2217 C C . PRO A 1 274 ? -12.193 -20.261 6.792 1.00 82.31 274 PRO A C 1
ATOM 2219 O O . PRO A 1 274 ? -12.418 -21.285 6.147 1.00 82.31 274 PRO A O 1
ATOM 2222 N N . SER A 1 275 ? -11.117 -20.163 7.581 1.00 66.81 275 SER A N 1
ATOM 2223 C CA . SER A 1 275 ? -10.139 -21.242 7.763 1.00 66.81 275 SER A CA 1
ATOM 2224 C C . SER A 1 275 ? -10.433 -22.186 8.937 1.00 66.81 275 SER A C 1
ATOM 2226 O O . SER A 1 275 ? -9.709 -23.165 9.088 1.00 66.81 275 SER A O 1
ATOM 2228 N N . GLU A 1 276 ? -11.491 -21.965 9.733 1.00 54.75 276 GLU A N 1
ATOM 2229 C CA . GLU A 1 276 ? -11.877 -22.854 10.857 1.00 54.75 276 GLU A CA 1
ATOM 2230 C C . GLU A 1 276 ? -12.298 -24.286 10.424 1.00 54.75 276 GLU A C 1
ATOM 2232 O O . GLU A 1 276 ? -12.645 -25.105 11.268 1.00 54.75 276 GLU A O 1
ATOM 2237 N N . GLY A 1 277 ? -12.252 -24.625 9.127 1.00 43.31 277 GLY A N 1
ATOM 2238 C CA . GLY A 1 277 ? -12.632 -25.938 8.579 1.00 43.31 277 GLY A CA 1
ATOM 2239 C C . GLY A 1 277 ? -11.501 -26.774 7.964 1.00 43.31 277 GLY A C 1
ATOM 2240 O O . GLY A 1 277 ? -11.793 -27.775 7.314 1.00 43.31 277 GLY A O 1
ATOM 2241 N N . ARG A 1 278 ? -10.230 -26.375 8.103 1.00 41.94 278 ARG A N 1
ATOM 2242 C CA . ARG A 1 278 ? -9.076 -27.203 7.702 1.00 41.94 278 ARG A CA 1
ATOM 2243 C C . ARG A 1 278 ? -8.327 -27.670 8.952 1.00 41.94 278 ARG A C 1
ATOM 2245 O O . ARG A 1 278 ? -7.322 -27.071 9.322 1.00 41.94 278 ARG A O 1
ATOM 2252 N N . ALA A 1 279 ? -8.880 -28.694 9.599 1.00 33.38 279 ALA A N 1
ATOM 2253 C CA . ALA A 1 279 ? -8.160 -29.582 10.509 1.00 33.38 279 ALA A CA 1
ATOM 2254 C C . ALA A 1 279 ? -7.663 -30.801 9.722 1.00 33.38 279 ALA A C 1
ATOM 2256 O O . ALA A 1 279 ? -8.399 -31.221 8.796 1.00 33.38 279 ALA A O 1
#

Mean predicted aligned error: 5.23 Å

Radius of gyration: 20.46 Å; Cα contacts (8 Å, |Δi|>4): 412; chains: 1; bounding box: 47×60×58 Å

pLDDT: mean 91.53, std 8.01, range [33.38, 98.5]

Solvent-accessible surface area (backbone atoms only — not comparable to full-atom values): 15760 Å² total; per-residue (Å²): 90,71,51,82,89,50,84,85,34,30,42,35,46,47,80,44,96,47,70,63,39,54,69,66,51,37,54,45,51,50,53,51,51,52,54,49,50,65,60,36,49,83,68,50,36,46,58,38,46,32,40,31,45,48,39,34,67,74,76,40,41,70,62,48,60,75,38,36,76,86,48,56,61,43,80,38,42,30,39,49,84,85,57,80,80,82,64,80,80,49,72,68,53,52,51,29,44,74,70,66,76,40,85,89,57,69,61,82,71,30,59,46,33,25,29,38,37,78,45,91,68,51,62,73,54,48,75,75,58,57,43,52,41,30,42,36,35,41,26,29,57,76,48,81,67,24,60,53,85,88,76,86,78,52,70,69,56,66,69,29,82,90,37,39,66,60,59,71,76,43,57,69,66,58,54,44,36,42,60,22,46,74,56,29,64,41,35,53,46,33,23,60,64,66,35,61,92,38,77,90,39,74,71,52,71,76,46,66,37,27,45,78,50,74,52,77,67,44,78,76,68,55,55,69,66,58,52,49,52,48,34,73,32,18,41,32,39,35,32,36,29,68,91,64,42,21,38,39,39,37,24,51,58,81,51,61,88,60,48,50,61,48,53,52,52,35,46,75,72,68,56,66,69,81,66,85,77,75,127

Foldseek 3Di:
DWDPPQDQWIKDWDFAPAALGDPLQLVLVLLLVVLLVVVCVVQQWFKWKKFQPVLCVVPPVVVCVVCCLVQVWDKDFADAAPDDDQDDDDPVRVVCVVVVVDDDDVCSRRVGIMTIRLDRDCSVVSVRPPRRLGMKMFTFGDDPQLDFDDDDDDPCCCPDPVCVVVVVSHDVSRVRSSVSNLRQVLQVLQLVLRVPPVVPPPSSVPGSHYHYDDDPVCSVVPDSVSVVSSCNSGQWMWGSHNPNNTIMIIGSYDCCVPSVVSQVVCVVVVSDNPPPPDD

Secondary structure (DSSP, 8-state):
-B-SS--SSEEEEEE-SSSSPPHHHHHHHHHHHHHHHHHHGGGT---EEEEEHHHIIIIIHHHHHHHHHHH-PEEEEEESTTPPPPPPPPHHHHHHHHTTSS---THHHHTTEEEEE--S--HHHHHHHTTSS-EEEE-----GGGPPPP----HHHHH-TTTHHHHHH--HHHHHHHHHHTT-HHHHHHHHHHTTT-TT-HHHHH-S-EEE---TTHHHHS-HHHHHHHHHH-SEEEEEETTTTEEEEEESS--HHHHHHHHHHHHHTT---TTTT--

Sequence (279 aa):
VRAESLTTCALYWLPVSAFPSRSQERDWLRAFLYALFEKLKADEIMPQCFMEYHHIHLHCHDLFIQRSLDLSPIFSFSRVPWAPMVAPPSKEEIDDLRNQRKVFELSNYTNGMCYWIPKFDPKPFLKEFLGFGGLTMLFPGPDPAAVSPSFKISPGVRNSPHFKEIFAMGDPQEELNKAMLLKHKFLGQTKKIFGRGWEERVEYRGLLFVLPRLASSDFFSLEPDVLAGLFDASPLYLIESAADHGVLLASKDPMDETIIPILESLHQQGLRYPSEGRA

Nearest PDB structures (foldseek):
  4kpc-assembly1_A  TM=2.473E-01  e=6.613E+00  Leishmania braziliensis